Protein AF-A0A2G6J8B8-F1 (afdb_monomer_lite)

Radius of gyration: 31.15 Å; chains: 1; bounding box: 62×42×98 Å

Secondary structure (DSSP, 8-state):
--HHHHHTT-HHHHHHHHHHHHHHHHHTHHHHHHIIIII---HHHHHHHHHHHHHHHHHHHHHHHHHHHHHHSTTTHIIIIIS---PPPSS----HHHHHHHHHHHHHHHHHHHHHHHHHHHHHHHHTTSHHHHIIIIIHHHHHHHSS-HHHHHHHHHHHTT--STTTHHHHHHHHHHHHH-TTS-HHHHHHHHHHHHHHHHHHHHHHHHHHHTT----HHHHHHHHHHHHHHHHHHHHSTT--TTTHHHHHHHHHHTT-GGGHHHHHHHHHH---TTSHHHHHHHHHHHHHT-TTHHHHHHHHHHT-TT--SHHHHHHHHHHHHHHHTT-

Foldseek 3Di:
DDPVLVQLVDLVSLVVLLVVLLCCLQVCLAVLLCCLVPPALDLVVNVVVVVVSLVSQLSNLLSVLSNVCVVVPDDPLCCCQVNVDPDDGPDPDPDPVVVVVNVVVVVVSVVSSVVSSVVSVVSSCVSHVNSVVCCVQCSVVSSNLNHPDDVSLLVSLQVLLPDDDLVRVVVSLVVLVVSLPDPPHDLVSNLSSLVSLLSLLLVLVVVVVVCVVVVHDDDSSVVVLVVCCVPPLVVLLVAQVVDDLSRNLSSLSSNLSSLDLVCLVVLLVQCVVCVPLVRSSNLSSLQSLLSSLALVNLVSLVCVCVVCVVDDDPSNVSSVSSNVSNVVSVD

Structure (mmCIF, N/CA/C/O backbone):
data_AF-A0A2G6J8B8-F1
#
_entry.id   AF-A0A2G6J8B8-F1
#
loop_
_atom_site.group_PDB
_atom_site.id
_atom_site.type_symbol
_atom_site.label_atom_id
_atom_site.label_alt_id
_atom_site.label_comp_id
_atom_site.label_asym_id
_atom_site.label_entity_id
_atom_site.label_seq_id
_atom_site.pdbx_PDB_ins_code
_atom_site.Cartn_x
_atom_site.Cartn_y
_atom_site.Cartn_z
_atom_site.occupancy
_atom_site.B_iso_or_equiv
_atom_site.auth_seq_id
_atom_site.auth_comp_id
_atom_site.auth_asym_id
_atom_site.auth_atom_id
_atom_site.pdbx_PDB_model_num
ATOM 1 N N . MET A 1 1 ? 27.799 20.685 -34.588 1.00 61.19 1 MET A N 1
ATOM 2 C CA . MET A 1 1 ? 27.532 19.252 -34.874 1.00 61.19 1 MET A CA 1
ATOM 3 C C . MET A 1 1 ? 26.865 18.642 -33.651 1.00 61.19 1 MET A C 1
ATOM 5 O O . MET A 1 1 ? 27.365 18.883 -32.563 1.00 61.19 1 MET A O 1
ATOM 9 N N . SER A 1 2 ? 25.755 17.907 -33.790 1.00 88.50 2 SER A N 1
ATOM 10 C CA . SER A 1 2 ? 25.132 17.232 -32.638 1.00 88.50 2 SER A CA 1
ATOM 11 C C . SER A 1 2 ? 25.982 16.041 -32.177 1.00 88.50 2 SER A C 1
ATOM 13 O O . SER A 1 2 ? 26.571 15.349 -33.011 1.00 88.50 2 SER A O 1
ATOM 15 N N . LEU A 1 3 ? 26.025 15.788 -30.862 1.00 90.38 3 LEU A N 1
ATOM 16 C CA . LEU A 1 3 ? 26.741 14.655 -30.251 1.00 90.38 3 LEU A CA 1
ATOM 17 C C . LEU A 1 3 ? 26.391 13.328 -30.945 1.00 90.38 3 LEU A C 1
ATOM 19 O O . LEU A 1 3 ? 27.270 12.543 -31.291 1.00 90.38 3 LEU A O 1
ATOM 23 N N . PHE A 1 4 ? 25.106 13.130 -31.245 1.00 91.50 4 PHE A N 1
ATOM 24 C CA . PHE A 1 4 ? 24.615 11.934 -31.923 1.00 91.50 4 PHE A CA 1
ATOM 25 C C . PHE A 1 4 ? 25.232 11.727 -33.315 1.00 91.50 4 PHE A C 1
ATOM 27 O O . PHE A 1 4 ? 25.655 10.621 -33.640 1.00 91.50 4 PHE A O 1
ATOM 34 N N . ARG A 1 5 ? 25.371 12.788 -34.127 1.00 92.44 5 ARG A N 1
ATOM 35 C CA . ARG A 1 5 ? 26.008 12.686 -35.455 1.00 92.44 5 ARG A CA 1
ATOM 36 C C . ARG A 1 5 ? 27.484 12.306 -35.362 1.00 92.44 5 ARG A C 1
ATOM 38 O O . ARG A 1 5 ? 27.994 11.638 -36.257 1.00 92.44 5 ARG A O 1
ATOM 45 N N . TRP A 1 6 ? 28.170 12.722 -34.298 1.00 93.62 6 TRP A N 1
ATOM 46 C CA . TRP A 1 6 ? 29.561 12.340 -34.061 1.00 93.62 6 TRP A CA 1
ATOM 47 C C . TRP A 1 6 ? 29.694 10.855 -33.694 1.00 93.62 6 TRP A C 1
ATOM 49 O O . TRP A 1 6 ? 30.567 10.175 -34.240 1.00 93.62 6 TRP A O 1
ATOM 59 N N . VAL A 1 7 ? 28.801 10.340 -32.839 1.00 93.88 7 VAL A N 1
ATOM 60 C CA . VAL A 1 7 ? 28.752 8.912 -32.471 1.00 93.88 7 VAL A CA 1
ATOM 61 C C . VAL A 1 7 ? 28.396 8.047 -33.683 1.00 93.88 7 VAL A C 1
ATOM 63 O O . VAL A 1 7 ? 29.124 7.111 -34.005 1.00 93.88 7 VAL A O 1
ATOM 66 N N . ALA A 1 8 ? 27.338 8.406 -34.417 1.00 94.06 8 ALA A N 1
ATOM 67 C CA . ALA A 1 8 ? 26.862 7.670 -35.592 1.00 94.06 8 ALA A CA 1
ATOM 68 C C . ALA A 1 8 ? 27.804 7.756 -36.812 1.00 94.06 8 ALA A C 1
ATOM 70 O O . ALA A 1 8 ? 27.590 7.078 -37.814 1.00 94.06 8 ALA A O 1
ATOM 71 N N . GLY A 1 9 ? 28.854 8.583 -36.751 1.00 93.50 9 GLY A N 1
ATOM 72 C CA . GLY A 1 9 ? 29.827 8.744 -37.832 1.00 93.50 9 GLY A CA 1
ATOM 73 C C . GLY A 1 9 ? 30.771 7.551 -38.028 1.00 93.50 9 GLY A C 1
ATOM 74 O O . GLY A 1 9 ? 31.422 7.471 -39.068 1.00 93.50 9 GLY A O 1
ATOM 75 N N . SER A 1 10 ? 30.866 6.639 -37.054 1.00 96.12 10 SER A N 1
ATOM 76 C CA . SER A 1 10 ? 31.705 5.436 -37.112 1.00 96.12 10 SER A CA 1
ATOM 77 C C . SER A 1 10 ? 30.986 4.248 -36.480 1.00 96.12 10 SER A C 1
ATOM 79 O O . SER A 1 10 ? 30.487 4.354 -35.361 1.00 96.12 10 SER A O 1
ATOM 81 N N . THR A 1 11 ? 30.996 3.097 -37.159 1.00 95.25 11 THR A N 1
ATOM 82 C CA . THR A 1 11 ? 30.384 1.858 -36.649 1.00 95.25 11 THR A CA 1
ATOM 83 C C . THR A 1 11 ? 31.005 1.422 -35.324 1.00 95.25 11 THR A C 1
ATOM 85 O O . THR A 1 11 ? 30.280 1.025 -34.421 1.00 95.25 11 THR A O 1
ATOM 88 N N . LEU A 1 12 ? 32.325 1.572 -35.163 1.00 96.44 12 LEU A N 1
ATOM 89 C CA . LEU A 1 12 ? 33.002 1.232 -33.912 1.00 96.44 12 LEU A CA 1
ATOM 90 C C . LEU A 1 12 ? 32.545 2.134 -32.756 1.00 96.44 12 LEU A C 1
ATOM 92 O O . LEU A 1 12 ? 32.241 1.639 -31.676 1.00 96.44 12 LEU A O 1
ATOM 96 N N . ARG A 1 13 ? 32.449 3.453 -32.980 1.00 96.38 13 ARG A N 1
ATOM 97 C CA . ARG A 1 13 ? 31.981 4.399 -31.947 1.00 96.38 13 ARG A CA 1
ATOM 98 C C . ARG A 1 13 ? 30.538 4.121 -31.551 1.00 96.38 13 ARG A C 1
ATOM 100 O O . ARG A 1 13 ? 30.216 4.152 -30.369 1.00 96.38 13 ARG A O 1
ATOM 107 N N . LEU A 1 14 ? 29.694 3.830 -32.535 1.00 96.50 14 LEU A N 1
ATOM 108 C CA . LEU A 1 14 ? 28.298 3.487 -32.318 1.00 96.50 14 LEU A CA 1
ATOM 109 C C . LEU A 1 14 ? 28.144 2.157 -31.562 1.00 96.50 14 LEU A C 1
ATOM 111 O O . LEU A 1 14 ? 27.331 2.078 -30.644 1.00 96.50 14 LEU A O 1
ATOM 115 N N . ALA A 1 15 ? 28.954 1.144 -31.885 1.00 97.38 15 ALA A N 1
ATOM 116 C CA . ALA A 1 15 ? 28.995 -0.127 -31.162 1.00 97.38 15 ALA A CA 1
ATOM 117 C C . ALA A 1 15 ? 29.419 0.064 -29.701 1.00 97.38 15 ALA A C 1
ATOM 119 O O . ALA A 1 15 ? 28.736 -0.422 -28.804 1.00 97.38 15 ALA A O 1
ATOM 120 N N . ILE A 1 16 ? 30.479 0.841 -29.452 1.00 97.50 16 ILE A N 1
ATOM 121 C CA . ILE A 1 16 ? 30.932 1.174 -28.094 1.00 97.50 16 ILE A CA 1
ATOM 122 C C . ILE A 1 16 ? 29.838 1.927 -27.328 1.00 97.50 16 ILE A C 1
ATOM 124 O O . ILE A 1 16 ? 29.509 1.545 -26.210 1.00 97.50 16 ILE A O 1
ATOM 128 N N . ALA A 1 17 ? 29.236 2.961 -27.924 1.00 96.94 17 ALA A N 1
ATOM 129 C CA . ALA A 1 17 ? 28.163 3.724 -27.287 1.00 96.94 17 ALA A CA 1
ATOM 130 C C . ALA A 1 17 ? 26.944 2.847 -26.961 1.00 96.94 17 ALA A C 1
ATOM 132 O O . ALA A 1 17 ? 26.364 2.977 -25.887 1.00 96.94 17 ALA A O 1
ATOM 133 N N . THR A 1 18 ? 26.591 1.920 -27.854 1.00 97.81 18 THR A N 1
ATOM 134 C CA . THR A 1 18 ? 25.494 0.968 -27.634 1.00 97.81 18 THR A CA 1
ATOM 135 C C . THR A 1 18 ? 25.827 -0.013 -26.514 1.00 97.81 18 THR A C 1
ATOM 137 O O . THR A 1 18 ? 24.996 -0.232 -25.640 1.00 97.81 18 THR A O 1
ATOM 140 N N . ALA A 1 19 ? 27.045 -0.564 -26.488 1.00 98.06 19 ALA A N 1
ATOM 141 C CA . ALA A 1 19 ? 27.489 -1.467 -25.429 1.00 98.06 19 ALA A CA 1
ATOM 142 C C . ALA A 1 19 ? 27.507 -0.773 -24.058 1.00 98.06 19 ALA A C 1
ATOM 144 O O . ALA A 1 19 ? 27.022 -1.338 -23.082 1.00 98.06 19 ALA A O 1
ATOM 145 N N . LEU A 1 20 ? 27.995 0.470 -23.992 1.00 97.94 20 LEU A N 1
ATOM 146 C CA . LEU A 1 20 ? 27.951 1.289 -22.777 1.00 97.94 20 LEU A CA 1
ATOM 147 C C . LEU A 1 20 ? 26.513 1.605 -22.356 1.00 97.94 20 LEU A C 1
ATOM 149 O O . LEU A 1 20 ? 26.198 1.515 -21.175 1.00 97.94 20 LEU A O 1
ATOM 153 N N . GLY A 1 21 ? 25.637 1.937 -23.307 1.00 97.81 21 GLY A N 1
ATOM 154 C CA . GLY A 1 21 ? 24.220 2.182 -23.048 1.00 97.81 21 GLY A CA 1
ATOM 155 C C . GLY A 1 21 ? 23.516 0.955 -22.470 1.00 97.81 21 GLY A C 1
ATOM 156 O O . GLY A 1 21 ? 22.878 1.054 -21.428 1.00 97.81 21 GLY A O 1
ATOM 157 N N . LEU A 1 22 ? 23.702 -0.221 -23.078 1.00 98.00 22 LEU A N 1
ATOM 158 C CA . LEU A 1 22 ? 23.169 -1.491 -22.567 1.00 98.00 22 L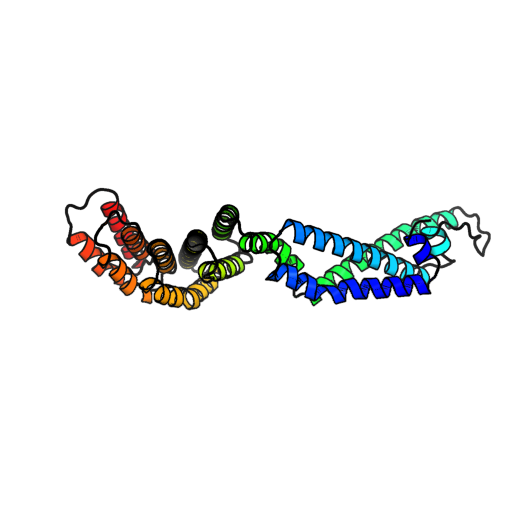EU A CA 1
ATOM 159 C C . LEU A 1 22 ? 23.750 -1.831 -21.190 1.00 98.00 22 LEU A C 1
ATOM 161 O O . LEU A 1 22 ? 23.007 -2.211 -20.287 1.00 98.00 22 LEU A O 1
ATOM 165 N N . GLY A 1 23 ? 25.062 -1.646 -21.016 1.00 97.69 23 GLY A N 1
ATOM 166 C CA . GLY A 1 23 ? 25.740 -1.816 -19.735 1.00 97.69 23 GLY A CA 1
ATOM 167 C C . GLY A 1 23 ? 25.186 -0.889 -18.655 1.00 97.69 23 GLY A C 1
ATOM 168 O O . GLY A 1 23 ? 25.017 -1.321 -17.522 1.00 97.69 23 GLY A O 1
ATOM 169 N N . LEU A 1 24 ? 24.828 0.350 -18.997 1.00 97.44 24 LEU A N 1
ATOM 170 C CA . LEU A 1 24 ? 24.200 1.284 -18.069 1.00 97.44 24 LEU A CA 1
ATOM 171 C C . LEU A 1 24 ? 22.752 0.886 -17.754 1.00 97.44 24 LEU A C 1
ATOM 173 O O . LEU A 1 24 ? 22.396 0.838 -16.584 1.00 97.44 24 LEU A O 1
ATOM 177 N N . VAL A 1 25 ? 21.931 0.558 -18.761 1.00 97.31 25 VAL A N 1
ATOM 178 C CA . VAL A 1 25 ? 20.525 0.152 -18.561 1.00 97.31 25 VAL A CA 1
ATOM 179 C C . VAL A 1 25 ? 20.430 -1.066 -17.647 1.00 97.31 25 VAL A C 1
ATOM 181 O O . VAL A 1 25 ? 19.641 -1.056 -16.707 1.00 97.31 25 VAL A O 1
ATOM 184 N N . PHE A 1 26 ? 21.225 -2.104 -17.907 1.00 97.12 26 PHE A N 1
ATOM 185 C CA . PHE A 1 26 ? 21.128 -3.363 -17.168 1.00 97.12 26 PHE A CA 1
ATOM 186 C C . PHE A 1 26 ? 22.037 -3.411 -15.939 1.00 97.12 26 PHE A C 1
ATOM 188 O O . PHE A 1 26 ? 21.641 -3.957 -14.914 1.00 97.12 26 PHE A O 1
ATOM 195 N N . GLY A 1 27 ? 23.220 -2.800 -15.998 1.00 96.81 27 GLY A N 1
ATOM 196 C CA . GLY A 1 27 ? 24.139 -2.729 -14.862 1.00 96.81 27 GLY A CA 1
ATOM 197 C C . GLY A 1 27 ? 23.663 -1.781 -13.763 1.00 96.81 27 GLY A C 1
ATOM 198 O O . GLY A 1 27 ? 23.918 -2.041 -12.591 1.00 96.81 27 GLY A O 1
ATOM 199 N N . ALA A 1 28 ? 22.928 -0.717 -14.110 1.00 95.44 28 ALA A N 1
ATOM 200 C CA . ALA A 1 28 ? 22.318 0.168 -13.120 1.00 95.44 28 ALA A CA 1
ATOM 201 C C . ALA A 1 28 ? 20.918 -0.284 -12.677 1.00 95.44 28 ALA A C 1
ATOM 203 O O . ALA A 1 28 ? 20.375 0.329 -11.765 1.00 95.44 28 ALA A O 1
ATOM 204 N N . ALA A 1 29 ? 20.335 -1.328 -13.284 1.00 94.56 29 ALA A N 1
ATOM 205 C CA . ALA A 1 29 ? 18.955 -1.731 -13.016 1.00 94.56 29 ALA A CA 1
ATOM 206 C C . ALA A 1 29 ? 18.725 -2.047 -11.536 1.00 94.56 29 ALA A C 1
ATOM 208 O O . ALA A 1 29 ? 17.982 -1.335 -10.871 1.00 94.56 29 ALA A O 1
ATOM 209 N N . GLN A 1 30 ? 19.438 -3.045 -11.015 1.00 96.00 30 GLN A N 1
ATOM 210 C CA . GLN A 1 30 ? 19.355 -3.474 -9.618 1.00 96.00 30 GLN A CA 1
ATOM 211 C C . GLN A 1 30 ? 19.653 -2.356 -8.602 1.00 96.00 30 GLN A C 1
ATOM 213 O O . GLN A 1 30 ? 18.781 -2.060 -7.787 1.00 96.00 30 GLN A O 1
ATOM 218 N N . PRO A 1 31 ? 20.803 -1.649 -8.654 1.00 97.56 31 PRO A N 1
ATOM 219 C CA . PRO A 1 31 ? 21.091 -0.614 -7.660 1.00 97.56 31 PRO A CA 1
ATOM 220 C C . PRO A 1 31 ? 20.096 0.552 -7.713 1.00 97.56 31 PRO A C 1
ATOM 222 O O . PRO A 1 31 ? 19.757 1.117 -6.673 1.00 97.56 31 PRO A O 1
ATOM 225 N N . LEU A 1 32 ? 19.598 0.908 -8.903 1.00 96.94 32 LEU A N 1
ATOM 226 C CA . LEU A 1 32 ? 18.573 1.937 -9.039 1.00 96.94 32 LEU A CA 1
ATOM 227 C C . LEU A 1 32 ? 17.245 1.482 -8.429 1.00 96.94 32 LEU A C 1
ATOM 229 O O . LEU A 1 32 ? 16.632 2.237 -7.672 1.00 96.94 32 LEU A O 1
ATOM 233 N N . THR A 1 33 ? 16.799 0.261 -8.739 1.00 96.44 33 THR A N 1
ATOM 234 C CA . THR A 1 33 ? 15.551 -0.266 -8.182 1.00 96.44 33 THR A CA 1
ATOM 235 C C . THR A 1 33 ? 15.641 -0.447 -6.680 1.00 96.44 33 THR A C 1
ATOM 237 O O . THR A 1 33 ? 14.689 -0.091 -5.999 1.00 96.44 33 THR A O 1
ATOM 240 N N . ASP A 1 34 ? 16.777 -0.894 -6.147 1.00 96.50 34 ASP A N 1
ATOM 241 C CA . ASP A 1 34 ? 17.000 -1.027 -4.705 1.00 96.50 34 ASP A CA 1
ATOM 242 C C . ASP A 1 34 ? 16.976 0.330 -4.003 1.00 96.50 34 ASP A C 1
ATOM 244 O O . ASP A 1 34 ? 16.353 0.483 -2.947 1.00 96.50 34 ASP A O 1
ATOM 248 N N . HIS A 1 35 ? 17.594 1.346 -4.610 1.00 96.69 35 HIS A N 1
ATOM 249 C CA . HIS A 1 35 ? 17.549 2.706 -4.090 1.00 96.69 35 HIS A CA 1
ATOM 250 C C . HIS A 1 35 ? 16.105 3.224 -4.008 1.00 96.69 35 HIS A C 1
ATOM 252 O O . HIS A 1 35 ? 15.667 3.664 -2.944 1.00 96.69 35 HIS A O 1
ATOM 258 N N . ILE A 1 36 ? 15.327 3.100 -5.087 1.00 95.06 36 ILE A N 1
ATOM 259 C CA . ILE A 1 36 ? 13.915 3.519 -5.113 1.00 95.06 36 ILE A CA 1
ATOM 260 C C . ILE A 1 36 ? 13.076 2.679 -4.127 1.00 95.06 36 ILE A C 1
ATOM 262 O O . ILE A 1 36 ? 12.268 3.203 -3.349 1.00 95.06 36 ILE A O 1
ATOM 266 N N . ARG A 1 37 ? 13.285 1.357 -4.111 1.00 93.69 37 ARG A N 1
ATOM 267 C CA . ARG A 1 37 ? 12.524 0.409 -3.290 1.00 93.69 37 ARG A CA 1
ATOM 268 C C . ARG A 1 37 ? 12.791 0.537 -1.810 1.00 93.69 37 ARG A C 1
ATOM 270 O O . ARG A 1 37 ? 11.868 0.234 -1.065 1.00 93.69 37 ARG A O 1
ATOM 277 N N . HIS A 1 38 ? 13.974 0.956 -1.372 1.00 93.38 38 HIS A N 1
ATOM 278 C CA . HIS A 1 38 ? 14.342 0.859 0.044 1.00 93.38 38 HIS A CA 1
ATOM 279 C C . HIS A 1 38 ? 14.874 2.154 0.656 1.00 93.38 38 HIS A C 1
ATOM 281 O O . HIS A 1 38 ? 14.750 2.326 1.865 1.00 93.38 38 HIS A O 1
ATOM 287 N N . GLN A 1 39 ? 15.430 3.068 -0.139 1.00 94.88 39 GLN A N 1
ATOM 288 C CA . GLN A 1 39 ? 16.161 4.230 0.381 1.00 94.88 39 GLN A CA 1
ATOM 289 C C . GLN A 1 39 ? 15.476 5.561 0.068 1.00 94.88 39 GLN A C 1
ATOM 291 O O . GLN A 1 39 ? 15.546 6.483 0.876 1.00 94.88 39 GLN A O 1
ATOM 296 N N . SER A 1 40 ? 14.805 5.677 -1.078 1.00 93.38 40 SER A N 1
ATOM 297 C CA . SER A 1 40 ? 14.241 6.954 -1.511 1.00 93.38 40 SER A CA 1
ATOM 298 C C . SER A 1 40 ? 13.074 7.416 -0.637 1.00 93.38 40 SER A C 1
ATOM 300 O O . SER A 1 40 ? 12.151 6.649 -0.337 1.00 93.38 40 SER A O 1
ATOM 302 N N . THR A 1 41 ? 13.119 8.694 -0.261 1.00 92.88 41 THR A N 1
ATOM 303 C CA . THR A 1 41 ? 12.094 9.425 0.502 1.00 92.88 41 THR A CA 1
ATOM 304 C C . THR A 1 41 ? 11.332 10.439 -0.357 1.00 92.88 41 THR A C 1
ATOM 306 O O . THR A 1 41 ? 10.400 11.079 0.129 1.00 92.88 41 THR A O 1
ATOM 309 N N . SER A 1 42 ? 11.715 10.606 -1.630 1.00 93.31 42 SER A N 1
ATOM 310 C CA . SER A 1 42 ? 11.181 11.641 -2.518 1.00 93.31 42 SER A CA 1
ATOM 311 C C . SER A 1 42 ? 10.532 11.024 -3.758 1.00 93.31 42 SER A C 1
ATOM 313 O O . SER A 1 42 ? 11.245 10.633 -4.685 1.00 93.31 42 SER A O 1
ATOM 315 N N . PRO A 1 43 ? 9.187 11.024 -3.848 1.00 89.94 43 PRO A N 1
ATOM 316 C CA . PRO A 1 43 ? 8.497 10.544 -5.043 1.00 89.94 43 PRO A CA 1
ATOM 317 C C . PRO A 1 43 ? 8.908 11.316 -6.308 1.00 89.94 43 PRO A C 1
ATOM 319 O O . PRO A 1 43 ? 8.971 10.753 -7.398 1.00 89.94 43 PRO A O 1
ATOM 322 N N . VAL A 1 44 ? 9.211 12.614 -6.176 1.00 92.94 44 VAL A N 1
ATOM 323 C CA . VAL A 1 44 ? 9.686 13.445 -7.295 1.00 92.94 44 VAL A CA 1
ATOM 324 C C . VAL A 1 44 ? 11.085 13.011 -7.735 1.00 92.94 44 VAL A C 1
ATOM 326 O O . VAL A 1 44 ? 11.344 12.920 -8.934 1.00 92.94 44 VAL A O 1
ATOM 329 N N . GLY A 1 45 ? 11.970 12.705 -6.781 1.00 94.06 45 GLY A N 1
ATOM 330 C CA . GLY A 1 45 ? 13.303 12.172 -7.063 1.00 94.06 45 GLY A CA 1
ATOM 331 C C . GLY A 1 45 ? 13.238 10.856 -7.836 1.00 94.06 45 GLY A C 1
ATOM 332 O O . GLY A 1 45 ? 13.906 10.717 -8.860 1.00 94.06 45 GLY A O 1
ATOM 333 N N . ASP A 1 46 ? 12.358 9.944 -7.419 1.00 94.38 46 ASP A N 1
ATOM 334 C CA . ASP A 1 46 ? 12.142 8.666 -8.106 1.00 94.38 46 ASP A CA 1
ATOM 335 C C . ASP A 1 46 ? 11.689 8.872 -9.553 1.00 94.38 46 ASP A C 1
ATOM 337 O O . ASP A 1 46 ? 12.237 8.270 -10.476 1.00 94.38 46 ASP A O 1
ATOM 341 N N . MET A 1 47 ? 10.733 9.779 -9.780 1.00 95.06 47 MET A N 1
ATOM 342 C CA . MET A 1 47 ? 10.248 10.086 -11.128 1.00 95.06 47 MET A CA 1
ATOM 343 C C . MET A 1 47 ? 11.342 10.679 -12.021 1.00 95.06 47 MET A C 1
ATOM 345 O O . MET A 1 47 ? 11.420 10.332 -13.202 1.00 95.06 47 MET A O 1
ATOM 349 N N . LEU A 1 48 ? 12.215 11.536 -11.482 1.00 96.75 48 LEU A N 1
ATOM 350 C CA . LEU A 1 48 ? 13.348 12.090 -12.229 1.00 96.75 48 LEU A CA 1
ATOM 351 C C . LEU A 1 48 ? 14.371 11.012 -12.598 1.00 96.75 48 LEU A C 1
ATOM 353 O O . LEU A 1 48 ? 14.832 10.981 -13.740 1.00 96.75 48 LEU A O 1
ATOM 357 N N . LEU A 1 49 ? 14.686 10.104 -11.672 1.00 96.25 49 LEU A N 1
ATOM 358 C CA . LEU A 1 49 ? 15.592 8.986 -11.932 1.00 96.25 49 LEU A CA 1
ATOM 359 C C . LEU A 1 49 ? 15.038 8.043 -13.007 1.00 96.25 49 LEU A C 1
ATOM 361 O O . LEU A 1 49 ? 15.755 7.681 -13.941 1.00 96.25 49 LEU A O 1
ATOM 365 N N . LEU A 1 50 ? 13.751 7.697 -12.931 1.00 95.69 50 LEU A N 1
ATOM 366 C CA . LEU A 1 50 ? 13.098 6.864 -13.944 1.00 95.69 50 LEU A CA 1
ATOM 367 C C . LEU A 1 50 ? 13.002 7.565 -15.300 1.00 95.69 50 LEU A C 1
ATOM 369 O O . LEU A 1 50 ? 13.175 6.929 -16.338 1.00 95.69 50 LEU A O 1
ATOM 373 N N . THR A 1 51 ? 12.795 8.881 -15.305 1.00 97.00 51 THR A N 1
ATOM 374 C CA . THR A 1 51 ? 12.822 9.685 -16.532 1.00 97.00 51 THR A CA 1
ATOM 375 C C . THR A 1 51 ? 14.218 9.680 -17.157 1.00 97.00 51 THR A C 1
ATOM 377 O O . THR A 1 51 ? 14.356 9.477 -18.363 1.00 97.00 51 THR A O 1
ATOM 380 N N . ALA A 1 52 ? 15.272 9.841 -16.351 1.00 97.31 52 ALA A N 1
ATOM 381 C CA . ALA A 1 52 ? 16.650 9.751 -16.824 1.00 97.31 52 ALA A CA 1
ATOM 382 C C . ALA A 1 52 ? 16.955 8.363 -17.412 1.00 97.31 52 ALA A C 1
ATOM 384 O O . ALA A 1 52 ? 17.498 8.271 -18.514 1.00 97.31 52 ALA A O 1
ATOM 385 N N . LEU A 1 53 ? 16.533 7.288 -16.738 1.00 96.88 53 LEU A N 1
ATOM 386 C CA . LEU A 1 53 ? 16.642 5.923 -17.255 1.00 96.88 53 LEU A CA 1
ATOM 387 C C . LEU A 1 53 ? 15.904 5.760 -18.595 1.00 96.88 53 LEU A C 1
ATOM 389 O O . LEU A 1 53 ? 16.455 5.172 -19.525 1.00 96.88 53 LEU A O 1
ATOM 393 N N . ALA A 1 54 ? 14.696 6.314 -18.733 1.00 97.19 54 ALA A N 1
ATOM 394 C CA . ALA A 1 54 ? 13.935 6.255 -19.981 1.00 97.19 54 ALA A CA 1
ATOM 395 C C . ALA A 1 54 ? 14.687 6.916 -21.152 1.00 97.19 54 ALA A C 1
ATOM 397 O O . ALA A 1 54 ? 14.708 6.369 -22.257 1.00 97.19 54 ALA A O 1
ATOM 398 N N . PHE A 1 55 ? 15.375 8.039 -20.915 1.00 97.62 55 PHE A N 1
ATOM 399 C CA . PHE A 1 55 ? 16.237 8.662 -21.925 1.00 97.62 55 PHE A CA 1
ATOM 400 C C . PHE A 1 55 ? 17.449 7.797 -22.291 1.00 97.62 55 PHE A C 1
ATOM 402 O O . PHE A 1 55 ? 17.801 7.714 -23.470 1.00 97.62 55 PHE A O 1
ATOM 409 N N . VAL A 1 56 ? 18.064 7.118 -21.317 1.00 97.50 56 VAL A N 1
ATOM 410 C CA . VAL A 1 56 ? 19.161 6.168 -21.575 1.00 97.50 56 VAL A CA 1
ATOM 411 C C . VAL A 1 56 ? 18.667 4.994 -22.425 1.00 97.50 56 VAL A C 1
ATOM 413 O O . VAL A 1 56 ? 19.320 4.641 -23.410 1.00 97.50 56 VAL A O 1
ATOM 416 N N . ILE A 1 57 ? 17.500 4.426 -22.105 1.00 97.69 57 ILE A N 1
ATOM 417 C CA . ILE A 1 57 ? 16.873 3.349 -22.885 1.00 97.69 57 ILE A CA 1
ATOM 418 C C . ILE A 1 57 ? 16.598 3.820 -24.314 1.00 97.69 57 ILE A C 1
ATOM 420 O O . ILE A 1 57 ? 17.008 3.153 -25.261 1.00 97.69 57 ILE A O 1
ATOM 424 N N . LEU A 1 58 ? 15.975 4.989 -24.489 1.00 97.75 58 LEU A N 1
ATOM 425 C CA . LEU A 1 58 ? 15.674 5.549 -25.809 1.00 97.75 58 LEU A CA 1
ATOM 426 C C . LEU A 1 58 ? 16.945 5.769 -26.643 1.00 97.75 58 LEU A C 1
ATOM 428 O O . LEU A 1 58 ? 16.995 5.382 -27.814 1.00 97.75 58 LEU A O 1
ATOM 432 N N . GLY A 1 59 ? 17.989 6.358 -26.054 1.00 96.38 59 GLY A N 1
ATOM 433 C CA . GLY A 1 59 ? 19.269 6.584 -26.730 1.00 96.38 59 GLY A CA 1
ATOM 434 C C . GLY A 1 59 ? 19.976 5.279 -27.112 1.00 96.38 59 GLY A C 1
ATOM 435 O O . GLY A 1 59 ? 20.504 5.155 -28.222 1.00 96.38 59 GLY A O 1
ATOM 436 N N . THR A 1 60 ? 19.930 4.283 -26.226 1.00 97.56 60 THR A N 1
ATOM 437 C CA . THR A 1 60 ? 20.507 2.949 -26.453 1.00 97.56 60 THR A CA 1
ATOM 438 C C . THR A 1 60 ? 19.756 2.206 -27.555 1.00 97.56 60 THR A C 1
ATOM 440 O O . THR A 1 60 ? 20.379 1.740 -28.507 1.00 97.56 60 THR A O 1
ATOM 443 N N . ALA A 1 61 ? 18.424 2.169 -27.490 1.00 97.81 61 ALA A N 1
ATOM 444 C CA . ALA A 1 61 ? 17.567 1.548 -28.497 1.00 97.81 61 ALA A CA 1
ATOM 445 C C . ALA A 1 61 ? 17.718 2.211 -29.872 1.00 97.81 61 ALA A C 1
ATOM 447 O O . ALA A 1 61 ? 17.773 1.524 -30.889 1.00 97.81 61 ALA A O 1
ATOM 448 N N . THR A 1 62 ? 17.860 3.539 -29.909 1.00 97.06 62 THR A N 1
ATOM 449 C CA . THR A 1 62 ? 18.144 4.274 -31.150 1.00 97.06 62 THR A CA 1
ATOM 450 C C . THR A 1 62 ? 19.494 3.861 -31.735 1.00 97.06 62 THR A C 1
ATOM 452 O O . THR A 1 62 ? 19.589 3.579 -32.927 1.00 97.06 62 THR A O 1
ATOM 455 N N . SER A 1 63 ? 20.539 3.783 -30.906 1.00 96.94 63 SER A N 1
ATOM 456 C CA . SER A 1 63 ? 21.887 3.403 -31.351 1.00 96.94 63 SER A CA 1
ATOM 457 C C . SER A 1 63 ? 21.938 1.958 -31.856 1.00 96.94 63 SER A C 1
ATOM 459 O O . SER A 1 63 ? 22.500 1.694 -32.920 1.00 96.94 63 SER A O 1
ATOM 461 N N . LEU A 1 64 ? 21.261 1.047 -31.153 1.00 97.50 64 LEU A N 1
ATOM 462 C CA . LEU A 1 64 ? 21.092 -0.347 -31.555 1.00 97.50 64 LEU A CA 1
ATOM 463 C C . LEU A 1 64 ? 20.296 -0.464 -32.862 1.00 97.50 64 LEU A C 1
ATOM 465 O O . LEU A 1 64 ? 20.697 -1.194 -33.765 1.00 97.50 64 LEU A O 1
ATOM 469 N N . GLY A 1 65 ? 19.228 0.326 -33.005 1.00 96.69 65 GLY A N 1
ATOM 470 C CA . GLY A 1 65 ? 18.461 0.447 -34.241 1.00 96.69 65 GLY A CA 1
ATOM 471 C C . GLY A 1 65 ? 19.320 0.875 -35.429 1.00 96.69 65 GLY A C 1
ATOM 472 O O . GLY A 1 65 ? 19.151 0.339 -36.520 1.00 96.69 65 GLY A O 1
ATOM 473 N N . VAL A 1 66 ? 20.271 1.797 -35.232 1.00 96.56 66 VAL A N 1
ATOM 474 C CA . VAL A 1 66 ? 21.190 2.217 -36.301 1.00 96.56 66 VAL A CA 1
ATOM 475 C C . VAL A 1 66 ? 22.182 1.100 -36.643 1.00 96.56 66 VAL A C 1
ATOM 477 O O . VAL A 1 66 ? 22.397 0.848 -37.824 1.00 96.56 66 VAL A O 1
ATOM 480 N N . LEU A 1 67 ? 22.744 0.396 -35.651 1.00 96.50 67 LEU A N 1
ATOM 481 C CA . LEU A 1 67 ? 23.660 -0.732 -35.895 1.00 96.50 67 LEU A CA 1
ATOM 482 C C . LEU A 1 67 ? 22.988 -1.880 -36.648 1.00 96.50 67 LEU A C 1
ATOM 484 O O . LEU A 1 67 ? 23.561 -2.430 -37.583 1.00 96.50 67 LEU A O 1
ATOM 488 N N . VAL A 1 68 ? 21.771 -2.241 -36.248 1.00 96.88 68 VAL A N 1
ATOM 489 C CA . VAL A 1 68 ? 21.002 -3.295 -36.916 1.00 96.88 68 VAL A CA 1
ATOM 490 C C . VAL A 1 68 ? 20.523 -2.816 -38.286 1.00 96.88 68 VAL A C 1
ATOM 492 O O . VAL A 1 68 ? 20.572 -3.572 -39.253 1.00 96.88 68 VAL A O 1
ATOM 495 N N . GLY A 1 69 ? 20.155 -1.539 -38.409 1.00 95.06 69 GLY A N 1
ATOM 496 C CA . GLY A 1 69 ? 19.837 -0.909 -39.686 1.00 95.06 69 GLY A CA 1
ATOM 497 C C . GLY A 1 69 ? 20.998 -0.939 -40.684 1.00 95.06 69 GLY A C 1
ATOM 498 O O . GLY A 1 69 ? 20.760 -1.192 -41.858 1.00 95.06 69 GLY A O 1
ATOM 499 N N . ASP A 1 70 ? 22.248 -0.766 -40.237 1.00 94.81 70 ASP A N 1
ATOM 500 C CA . ASP A 1 70 ? 23.437 -0.901 -41.098 1.00 94.81 70 ASP A CA 1
ATOM 501 C C . ASP A 1 70 ? 23.577 -2.309 -41.700 1.00 94.81 70 ASP A C 1
ATOM 503 O O . ASP A 1 70 ? 24.098 -2.453 -42.805 1.00 94.81 70 ASP A O 1
ATOM 507 N N . ALA A 1 71 ? 23.122 -3.341 -40.983 1.00 94.62 71 ALA A N 1
ATOM 508 C CA . ALA A 1 71 ? 23.161 -4.725 -41.449 1.00 94.62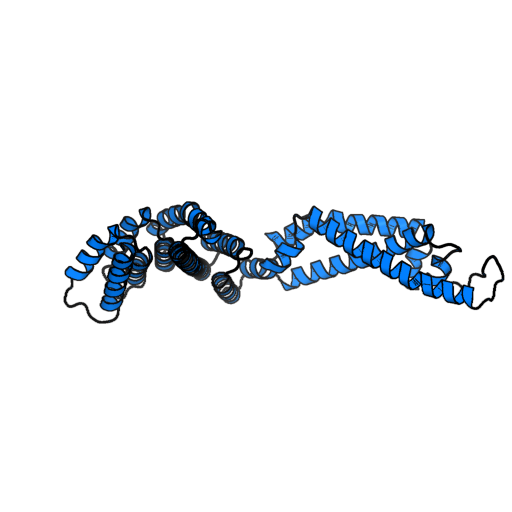 71 ALA A CA 1
ATOM 509 C C . ALA A 1 71 ? 21.959 -5.089 -42.337 1.00 94.62 71 ALA A C 1
ATOM 511 O O . ALA A 1 71 ? 22.102 -5.875 -43.271 1.00 94.62 71 ALA A O 1
ATOM 512 N N . LEU A 1 72 ? 20.778 -4.534 -42.047 1.00 94.00 72 LEU A N 1
ATOM 513 C CA . LEU A 1 72 ? 19.531 -4.873 -42.740 1.00 94.00 72 LEU A CA 1
ATOM 514 C C . LEU A 1 72 ? 19.265 -4.015 -43.981 1.00 94.00 72 LEU A C 1
ATOM 516 O O . LEU A 1 72 ? 18.632 -4.489 -44.924 1.00 94.00 72 LEU A O 1
ATOM 520 N N . PHE A 1 73 ? 19.705 -2.754 -43.991 1.00 91.50 73 PHE A N 1
ATOM 521 C CA . PHE A 1 73 ? 19.380 -1.806 -45.054 1.00 91.50 73 PHE A CA 1
ATOM 522 C C . PHE A 1 73 ? 20.571 -1.580 -45.996 1.00 91.50 73 PHE A C 1
ATOM 524 O O . PHE A 1 73 ? 21.634 -1.119 -45.570 1.00 91.50 73 PHE A O 1
ATOM 531 N N . PRO A 1 74 ? 20.412 -1.838 -47.305 1.00 86.00 74 PRO A N 1
ATOM 532 C CA . PRO A 1 74 ? 21.508 -1.723 -48.255 1.00 86.00 74 PRO A CA 1
ATOM 533 C C . PRO A 1 74 ? 21.898 -0.266 -48.567 1.00 86.00 74 PRO A C 1
ATOM 535 O O . PRO A 1 74 ? 21.174 0.704 -48.320 1.00 86.00 74 PRO A O 1
ATOM 538 N N . GLY A 1 75 ? 23.066 -0.113 -49.198 1.00 85.12 75 GLY A N 1
ATOM 539 C CA . GLY A 1 75 ? 23.468 1.130 -49.860 1.00 85.12 75 GLY A CA 1
ATOM 540 C C . GLY A 1 75 ? 23.850 2.271 -48.918 1.00 85.12 75 GLY A C 1
ATOM 541 O O . GLY A 1 75 ? 23.486 3.412 -49.184 1.00 85.12 75 GLY A O 1
ATOM 542 N N . ARG A 1 76 ? 24.576 2.006 -47.823 1.00 88.56 76 ARG A N 1
ATOM 543 C CA . ARG A 1 76 ? 25.057 3.069 -46.909 1.00 88.56 76 ARG A CA 1
ATOM 544 C C . ARG A 1 76 ? 23.900 3.915 -46.356 1.00 88.56 76 ARG A C 1
ATOM 546 O O . ARG A 1 76 ? 23.904 5.148 -46.398 1.00 88.56 76 ARG A O 1
ATOM 553 N N . TRP A 1 77 ? 22.839 3.225 -45.933 1.00 90.44 77 TRP A N 1
ATOM 554 C CA . TRP A 1 77 ? 21.591 3.827 -45.464 1.00 90.44 77 TRP A CA 1
ATOM 555 C C . TRP A 1 77 ? 21.823 4.831 -44.327 1.00 90.44 77 TRP A C 1
ATOM 557 O O . TRP A 1 77 ? 21.313 5.950 -44.398 1.00 90.44 77 TRP A O 1
ATOM 567 N N . ARG A 1 78 ? 22.647 4.487 -43.330 1.00 93.69 78 ARG A N 1
ATOM 568 C CA . ARG A 1 78 ? 22.960 5.367 -42.195 1.00 93.69 78 ARG A CA 1
ATOM 569 C C . ARG A 1 78 ? 23.558 6.690 -42.641 1.00 93.69 78 ARG A C 1
ATOM 571 O O . ARG A 1 78 ? 23.150 7.740 -42.147 1.00 93.69 78 ARG A O 1
ATOM 578 N N . GLU A 1 79 ? 24.504 6.682 -43.578 1.00 92.50 79 GLU A N 1
ATOM 579 C CA . GLU A 1 79 ? 25.082 7.930 -44.067 1.00 92.50 79 GLU A CA 1
ATOM 580 C C . GLU A 1 79 ? 24.044 8.824 -44.746 1.00 92.50 79 GLU A C 1
ATOM 582 O O . GLU A 1 79 ? 24.089 10.039 -44.562 1.00 92.50 79 GLU A O 1
ATOM 587 N N . ARG A 1 80 ? 23.095 8.238 -45.480 1.00 88.38 80 ARG A N 1
ATOM 588 C CA . ARG A 1 80 ? 22.068 8.984 -46.215 1.00 88.38 80 ARG A CA 1
ATOM 589 C C . ARG A 1 80 ? 20.945 9.486 -45.310 1.00 88.38 80 ARG A C 1
ATOM 591 O O . ARG A 1 80 ? 20.625 10.669 -45.339 1.00 88.38 80 ARG A O 1
ATOM 598 N N . VAL A 1 81 ? 20.376 8.610 -44.486 1.00 88.31 81 VAL A N 1
ATOM 599 C CA . VAL A 1 81 ? 19.173 8.899 -43.690 1.00 88.31 81 VAL A CA 1
ATOM 600 C C . VAL A 1 81 ? 19.514 9.533 -42.344 1.00 88.31 81 VAL A C 1
ATOM 602 O O . VAL A 1 81 ? 18.877 10.503 -41.946 1.00 88.31 81 VAL A O 1
ATOM 605 N N . ILE A 1 82 ? 20.535 9.028 -41.648 1.00 91.06 82 ILE A N 1
ATOM 606 C CA . ILE A 1 82 ? 20.869 9.480 -40.289 1.00 91.06 82 ILE A CA 1
ATOM 607 C C . ILE A 1 82 ? 21.866 10.642 -40.313 1.00 91.06 82 ILE A C 1
ATOM 609 O O . ILE A 1 82 ? 21.690 11.642 -39.613 1.00 91.06 82 ILE A O 1
ATOM 613 N N . LEU A 1 83 ? 22.925 10.529 -41.122 1.00 92.19 83 LEU A N 1
ATOM 614 C CA . LEU A 1 83 ? 23.958 11.569 -41.207 1.00 92.19 83 LEU A CA 1
ATOM 615 C C . LEU A 1 83 ? 23.624 12.670 -42.222 1.00 92.19 83 LEU A C 1
ATOM 617 O O . LEU A 1 83 ? 24.262 13.723 -42.181 1.00 92.19 83 LEU A O 1
ATOM 621 N N . GLY A 1 84 ? 22.640 12.451 -43.102 1.00 89.50 84 GLY A N 1
ATOM 622 C CA . GLY A 1 84 ? 22.230 13.415 -44.125 1.00 89.50 84 GLY A CA 1
ATOM 623 C C . GLY A 1 84 ? 23.304 13.677 -45.185 1.00 89.50 84 GLY A C 1
ATOM 624 O O . GLY A 1 84 ? 23.378 14.779 -45.724 1.00 89.50 84 GLY A O 1
ATOM 625 N N . ARG A 1 85 ? 24.190 12.709 -45.449 1.00 89.88 85 ARG A N 1
ATOM 626 C CA . ARG A 1 85 ? 25.224 12.826 -46.482 1.00 89.88 85 ARG A CA 1
ATOM 627 C C . ARG A 1 85 ? 24.621 12.524 -47.847 1.00 89.88 85 ARG A C 1
ATOM 629 O O . ARG A 1 85 ? 24.005 11.478 -48.041 1.00 89.88 85 ARG A O 1
ATOM 636 N N . ASN A 1 86 ? 24.867 13.414 -48.801 1.00 84.19 86 ASN A N 1
ATOM 637 C CA . ASN A 1 86 ? 24.472 13.211 -50.187 1.00 84.19 86 ASN A CA 1
ATOM 638 C C . ASN A 1 86 ? 25.484 12.280 -50.878 1.00 84.19 86 ASN A C 1
ATOM 640 O O . ASN A 1 86 ? 26.485 12.733 -51.427 1.00 84.19 86 ASN A O 1
ATOM 644 N N . ILE A 1 87 ? 25.280 10.967 -50.742 1.00 81.44 87 ILE A N 1
ATOM 645 C CA . ILE A 1 87 ? 26.106 9.935 -51.380 1.00 81.44 87 ILE A CA 1
ATOM 646 C C . ILE A 1 87 ? 25.336 9.415 -52.592 1.00 81.44 87 ILE A C 1
ATOM 648 O O . ILE A 1 87 ? 24.235 8.885 -52.426 1.00 81.44 87 ILE A O 1
ATOM 652 N N . ALA A 1 88 ? 25.923 9.562 -53.783 1.00 74.00 88 ALA A N 1
ATOM 653 C CA . ALA A 1 88 ? 25.352 9.047 -55.023 1.00 74.00 88 ALA A CA 1
ATOM 654 C C . ALA A 1 88 ? 25.098 7.535 -54.912 1.00 74.00 88 ALA A C 1
ATOM 656 O O . ALA A 1 88 ? 25.920 6.789 -54.369 1.00 74.00 88 ALA A O 1
ATOM 657 N N . LEU A 1 89 ? 23.941 7.089 -55.402 1.00 68.06 89 LEU A N 1
ATOM 658 C CA . LEU A 1 89 ? 23.642 5.667 -55.534 1.00 68.06 89 LEU A CA 1
ATOM 659 C C . LEU A 1 89 ? 24.683 5.024 -56.462 1.00 68.06 89 LEU A C 1
ATOM 661 O O . LEU A 1 89 ? 25.068 5.605 -57.471 1.00 68.06 89 LEU A O 1
ATOM 665 N N . ALA A 1 90 ? 25.131 3.813 -56.122 1.00 67.81 90 ALA A N 1
ATOM 666 C CA . ALA A 1 90 ? 26.068 3.058 -56.960 1.00 67.81 90 ALA A CA 1
ATOM 667 C C . ALA A 1 90 ? 25.466 2.675 -58.328 1.00 67.81 90 ALA A C 1
ATOM 669 O O . ALA A 1 90 ? 26.202 2.339 -59.250 1.00 67.81 90 ALA A O 1
ATOM 670 N N . VAL A 1 91 ? 24.140 2.753 -58.456 1.00 63.78 91 VAL A N 1
ATOM 671 C CA . VAL A 1 91 ? 23.410 2.643 -59.717 1.00 63.78 91 VAL A CA 1
ATOM 672 C C . VAL A 1 91 ? 22.707 3.986 -59.938 1.00 63.78 91 VAL A C 1
ATOM 674 O O . VAL A 1 91 ? 21.939 4.385 -59.058 1.00 63.78 91 VAL A O 1
ATOM 677 N N . PRO A 1 92 ? 22.976 4.707 -61.042 1.00 57.72 92 PRO A N 1
ATOM 678 C CA . PRO A 1 92 ? 22.282 5.943 -61.379 1.00 57.72 92 PRO A CA 1
ATOM 679 C C . PRO A 1 92 ? 20.874 5.585 -61.850 1.00 57.72 92 PRO A C 1
ATOM 681 O O . PRO A 1 92 ? 20.596 5.498 -63.040 1.00 57.72 92 PRO A O 1
ATOM 684 N N . ASP A 1 93 ? 20.008 5.290 -60.890 1.00 59.69 93 ASP A N 1
ATOM 685 C CA . ASP A 1 93 ? 18.584 5.151 -61.117 1.00 59.69 93 ASP A CA 1
ATOM 686 C C . ASP A 1 93 ? 17.896 6.327 -60.421 1.00 59.69 93 ASP A C 1
ATOM 688 O O . ASP A 1 93 ? 17.570 6.279 -59.235 1.00 59.69 93 ASP A O 1
ATOM 692 N N . ASP A 1 94 ? 17.731 7.421 -61.170 1.00 62.06 94 ASP A N 1
ATOM 693 C CA . ASP A 1 94 ? 16.972 8.614 -60.765 1.00 62.06 94 ASP A CA 1
ATOM 694 C C . ASP A 1 94 ? 15.450 8.352 -60.770 1.00 62.06 94 ASP A C 1
ATOM 696 O O . ASP A 1 94 ? 14.633 9.278 -60.761 1.00 62.06 94 ASP A O 1
ATOM 700 N N . SER A 1 95 ? 15.039 7.080 -60.793 1.00 67.31 95 SER A N 1
ATOM 701 C CA . SER A 1 95 ? 13.643 6.686 -60.739 1.00 67.31 95 SER A CA 1
ATOM 702 C C . SER A 1 95 ? 12.990 7.187 -59.447 1.00 67.31 95 SER A C 1
ATOM 704 O O . SER A 1 95 ? 13.536 7.141 -58.339 1.00 67.31 95 SER A O 1
ATOM 706 N N . ILE A 1 96 ? 11.744 7.644 -59.575 1.00 65.31 96 ILE A N 1
ATOM 707 C CA . ILE A 1 96 ? 10.877 8.025 -58.449 1.00 65.31 96 ILE A CA 1
ATOM 708 C C . ILE A 1 96 ? 10.794 6.888 -57.405 1.00 65.31 96 ILE A C 1
ATOM 710 O O . ILE A 1 96 ? 10.583 7.139 -56.215 1.00 65.31 96 ILE A O 1
ATOM 714 N N . GLU A 1 97 ? 11.013 5.640 -57.825 1.00 67.50 97 GLU A N 1
ATOM 715 C CA . GLU A 1 97 ? 11.051 4.447 -56.980 1.00 67.50 97 GLU A CA 1
ATOM 716 C C . GLU A 1 97 ? 12.235 4.437 -56.002 1.00 67.50 97 GLU A C 1
ATOM 718 O O . GLU A 1 97 ? 12.038 4.118 -54.823 1.00 67.50 97 GLU A O 1
ATOM 723 N N . ALA A 1 98 ? 13.424 4.889 -56.414 1.00 66.31 98 ALA A N 1
ATOM 724 C CA . ALA A 1 98 ? 14.589 4.999 -55.534 1.00 66.31 98 ALA A CA 1
ATOM 725 C C . ALA A 1 98 ? 14.340 5.983 -54.375 1.00 66.31 98 ALA A C 1
ATOM 727 O O . ALA A 1 98 ? 14.624 5.673 -53.211 1.00 66.31 98 ALA A O 1
ATOM 728 N N . VAL A 1 99 ? 13.717 7.135 -54.651 1.00 66.75 99 VAL A N 1
ATOM 729 C CA . VAL A 1 99 ? 13.324 8.120 -53.623 1.00 66.75 99 VAL A CA 1
ATOM 730 C C . VAL A 1 99 ? 12.208 7.579 -52.720 1.00 66.75 99 VAL A C 1
ATOM 732 O O . VAL A 1 99 ? 12.223 7.797 -51.503 1.00 66.75 99 VAL A O 1
ATOM 735 N N . ARG A 1 100 ? 11.248 6.834 -53.282 1.00 69.56 100 ARG A N 1
ATOM 736 C CA . ARG A 1 100 ? 10.169 6.192 -52.513 1.00 69.56 100 ARG A CA 1
ATOM 737 C C . ARG A 1 100 ? 10.717 5.134 -51.550 1.00 69.56 100 ARG A C 1
ATOM 739 O O . ARG A 1 100 ? 10.241 5.043 -50.418 1.00 69.56 100 ARG A O 1
ATOM 746 N N . SER A 1 101 ? 11.764 4.409 -51.955 1.00 69.44 101 SER A N 1
ATOM 747 C CA . SER A 1 101 ? 12.443 3.417 -51.111 1.00 69.44 101 SER A CA 1
ATOM 748 C C . SER A 1 101 ? 13.096 4.048 -49.871 1.00 69.44 101 SER A C 1
ATOM 750 O O . SER A 1 101 ? 12.970 3.517 -48.770 1.00 69.44 101 SER A O 1
ATOM 752 N N . LEU A 1 102 ? 13.690 5.241 -50.003 1.00 68.88 102 LEU A N 1
ATOM 753 C CA . LEU A 1 102 ? 14.336 5.968 -48.901 1.00 68.88 102 LEU A CA 1
ATOM 754 C C . LEU A 1 102 ? 13.360 6.350 -47.781 1.00 68.88 102 LEU A C 1
ATOM 756 O O . LEU A 1 102 ? 13.677 6.173 -46.604 1.00 68.88 102 LEU A O 1
ATOM 760 N N . LYS A 1 103 ? 12.154 6.818 -48.132 1.00 75.56 103 LYS A N 1
ATOM 761 C CA . LYS A 1 103 ? 11.092 7.097 -47.147 1.00 75.56 103 LYS A CA 1
ATOM 762 C C . LYS A 1 103 ? 10.575 5.822 -46.477 1.00 75.56 103 LYS A C 1
ATOM 764 O O . LYS A 1 103 ? 10.246 5.859 -45.294 1.00 75.56 103 LYS A O 1
ATOM 769 N N . SER A 1 104 ? 10.546 4.701 -47.200 1.00 80.31 104 SER A N 1
ATOM 770 C CA . SER A 1 104 ? 10.116 3.409 -46.655 1.00 80.31 104 SER A CA 1
ATOM 771 C C . SER A 1 104 ? 11.023 2.943 -45.510 1.00 80.31 104 SER A C 1
ATOM 773 O O . SER A 1 104 ? 10.531 2.484 -44.479 1.00 80.31 104 SER A O 1
ATOM 775 N N . TYR A 1 105 ? 12.343 3.145 -45.609 1.00 85.06 105 TYR A N 1
ATOM 776 C CA . TYR A 1 105 ? 13.269 2.732 -44.546 1.00 85.06 105 TYR A CA 1
ATOM 777 C C . TYR A 1 105 ? 13.104 3.507 -43.236 1.00 85.06 105 TYR A C 1
ATOM 779 O O . TYR A 1 105 ? 13.431 2.968 -42.182 1.00 85.06 105 TYR A O 1
ATOM 787 N N . PHE A 1 106 ? 12.578 4.738 -43.265 1.00 88.06 106 PHE A N 1
ATOM 788 C CA . PHE A 1 106 ? 12.323 5.486 -42.031 1.00 88.06 106 PHE A CA 1
ATOM 789 C C . PHE A 1 106 ? 11.297 4.768 -41.149 1.00 88.06 106 PHE A C 1
ATOM 791 O O . PHE A 1 106 ? 11.535 4.599 -39.957 1.00 88.06 106 PHE A O 1
ATOM 798 N N . LEU A 1 107 ? 10.208 4.270 -41.745 1.00 90.50 107 LEU A N 1
ATOM 799 C CA . LEU A 1 107 ? 9.192 3.507 -41.020 1.00 90.50 107 LEU A CA 1
ATOM 800 C C . LEU A 1 107 ? 9.787 2.233 -40.407 1.00 90.50 107 LEU A C 1
ATOM 802 O O . LEU A 1 107 ? 9.600 1.978 -39.221 1.00 90.50 107 LEU A O 1
ATOM 806 N N . HIS A 1 108 ? 10.552 1.468 -41.191 1.00 91.50 108 HIS A N 1
ATOM 807 C CA . HIS A 1 108 ? 11.199 0.243 -40.712 1.00 91.50 108 HIS A CA 1
ATOM 808 C C . HIS A 1 108 ? 12.189 0.528 -39.573 1.00 91.50 108 HIS A C 1
ATOM 810 O O . HIS A 1 108 ? 12.210 -0.193 -38.579 1.00 91.50 108 HIS A O 1
ATOM 816 N N . PHE A 1 109 ? 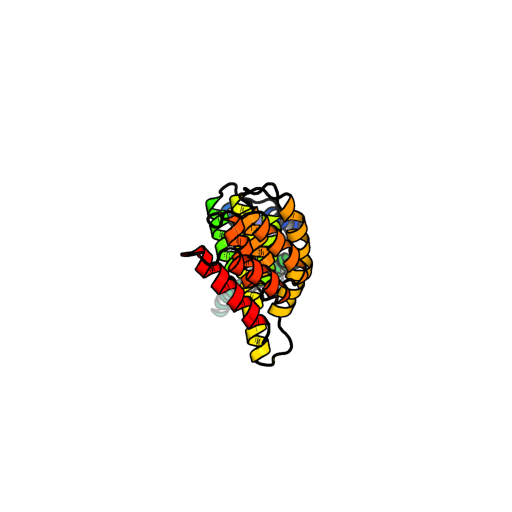12.970 1.606 -39.674 1.00 93.94 109 PHE A N 1
ATOM 817 C CA . PHE A 1 109 ? 13.870 2.036 -38.608 1.00 93.94 109 PHE A CA 1
ATOM 818 C C . PHE A 1 109 ? 13.113 2.434 -37.335 1.00 93.94 109 PHE A C 1
ATOM 820 O O . PHE A 1 109 ? 13.480 1.988 -36.251 1.00 93.94 109 PHE A O 1
ATOM 827 N N . SER A 1 110 ? 12.036 3.217 -37.441 1.00 95.00 110 SER A N 1
ATOM 828 C CA . SER A 1 110 ? 11.207 3.562 -36.281 1.00 95.00 110 SER A CA 1
ATOM 829 C C . SER A 1 110 ? 10.630 2.316 -35.604 1.00 95.00 110 SER A C 1
ATOM 831 O O . SER A 1 110 ? 10.665 2.228 -34.379 1.00 95.00 110 SER A O 1
ATOM 833 N N . VAL A 1 111 ? 10.171 1.330 -36.383 1.00 95.88 111 VAL A N 1
ATOM 834 C CA . VAL A 1 111 ? 9.704 0.038 -35.853 1.00 95.88 111 VAL A CA 1
ATOM 835 C C . VAL A 1 111 ? 10.831 -0.694 -35.120 1.00 95.88 111 VAL A C 1
ATOM 837 O O . VAL A 1 111 ? 10.611 -1.150 -34.001 1.00 95.88 111 VAL A O 1
ATOM 840 N N . LEU A 1 112 ? 12.044 -0.752 -35.684 1.00 96.31 112 LEU A N 1
ATOM 841 C CA . LEU A 1 112 ? 13.204 -1.351 -35.010 1.00 96.31 112 LEU A CA 1
ATOM 842 C C . LEU A 1 112 ? 13.497 -0.674 -33.666 1.00 96.31 112 LEU A C 1
ATOM 844 O O . LEU A 1 112 ? 13.685 -1.360 -32.664 1.00 96.31 112 LEU A O 1
ATOM 848 N N . VAL A 1 113 ? 13.492 0.661 -33.615 1.00 97.12 113 VAL A N 1
ATOM 849 C CA . VAL A 1 113 ? 13.721 1.403 -32.365 1.00 97.12 113 VAL A CA 1
ATOM 850 C C . VAL A 1 113 ? 12.641 1.085 -31.330 1.00 97.12 113 VAL A C 1
ATOM 852 O O . VAL A 1 113 ? 12.977 0.815 -30.180 1.00 97.12 113 VAL A O 1
ATOM 855 N N . VAL A 1 114 ? 11.363 1.052 -31.722 1.00 98.06 114 VAL A N 1
ATOM 856 C CA . VAL A 1 114 ? 10.257 0.688 -30.817 1.00 98.06 114 VAL A CA 1
ATOM 857 C C . VAL A 1 114 ? 10.421 -0.735 -30.282 1.00 98.06 114 VAL A C 1
ATOM 859 O O . VAL A 1 114 ? 10.282 -0.948 -29.079 1.00 98.06 114 VAL A O 1
ATOM 862 N N . VAL A 1 115 ? 10.775 -1.698 -31.138 1.00 98.12 115 VAL A N 1
ATOM 863 C CA . VAL A 1 115 ? 11.045 -3.083 -30.722 1.00 98.12 115 VAL A CA 1
ATOM 864 C C . VAL A 1 115 ? 12.183 -3.135 -29.702 1.00 98.12 115 VAL A C 1
ATOM 866 O O . VAL A 1 115 ? 12.047 -3.806 -28.681 1.00 98.12 115 VAL A O 1
ATOM 869 N N . PHE A 1 116 ? 13.271 -2.391 -29.918 1.00 98.31 116 PHE A N 1
ATOM 870 C CA . PHE A 1 116 ? 14.375 -2.344 -28.959 1.00 98.31 116 PHE A CA 1
ATOM 871 C C . PHE A 1 116 ? 14.002 -1.655 -27.645 1.00 98.31 116 PHE A C 1
ATOM 873 O O . PHE A 1 116 ? 14.417 -2.135 -26.596 1.00 98.31 116 PHE A O 1
ATOM 880 N N . ILE A 1 117 ? 13.174 -0.605 -27.663 1.00 98.31 117 ILE A N 1
ATOM 881 C CA . ILE A 1 117 ? 12.642 0.001 -26.431 1.00 98.31 117 ILE A CA 1
ATOM 882 C C . ILE A 1 117 ? 11.832 -1.033 -25.641 1.00 98.31 117 ILE A C 1
ATOM 884 O O . ILE A 1 117 ? 12.073 -1.210 -24.449 1.00 98.31 117 ILE A O 1
ATOM 888 N N . ILE A 1 118 ? 10.909 -1.744 -26.298 1.00 97.94 118 ILE A N 1
ATOM 889 C CA . ILE A 1 118 ? 10.081 -2.775 -25.654 1.00 97.94 118 ILE A CA 1
ATOM 890 C C . ILE A 1 118 ? 10.963 -3.890 -25.084 1.00 97.94 118 ILE A C 1
ATOM 892 O O . ILE A 1 118 ? 10.790 -4.269 -23.928 1.00 97.94 118 ILE A O 1
ATOM 896 N N . ALA A 1 119 ? 11.939 -4.376 -25.856 1.00 97.88 119 ALA A N 1
ATOM 897 C CA . ALA A 1 119 ? 12.872 -5.405 -25.409 1.00 97.88 119 ALA A CA 1
ATOM 898 C C . ALA A 1 119 ? 13.715 -4.942 -24.208 1.00 97.88 119 ALA A C 1
ATOM 900 O O . ALA A 1 119 ? 13.903 -5.707 -23.264 1.00 97.88 119 ALA A O 1
ATOM 901 N N . SER A 1 120 ? 14.181 -3.688 -24.200 1.00 97.38 120 SER A N 1
ATOM 902 C CA . SER A 1 120 ? 14.915 -3.111 -23.069 1.00 97.38 120 SER A CA 1
ATOM 903 C C . SER A 1 120 ? 14.045 -2.962 -21.823 1.00 97.38 120 SER A C 1
ATOM 905 O O . SER A 1 120 ? 14.499 -3.322 -20.742 1.00 97.38 120 SER A O 1
ATOM 907 N N . ILE A 1 121 ? 12.802 -2.484 -21.951 1.00 97.19 121 ILE A N 1
ATOM 908 C CA . ILE A 1 121 ? 11.865 -2.368 -20.820 1.00 97.19 121 ILE A CA 1
ATOM 909 C C . ILE A 1 121 ? 11.529 -3.753 -20.265 1.00 97.19 121 ILE A C 1
ATOM 911 O O . ILE A 1 121 ? 11.567 -3.951 -19.053 1.00 97.19 121 ILE A O 1
ATOM 915 N N . TRP A 1 122 ? 11.238 -4.721 -21.138 1.00 97.50 122 TRP A N 1
ATOM 916 C CA . TRP A 1 122 ? 10.959 -6.097 -20.735 1.00 97.50 122 TRP A CA 1
ATOM 917 C C . TRP A 1 122 ? 12.163 -6.731 -20.034 1.00 97.50 122 TRP A C 1
ATOM 919 O O . TRP A 1 122 ? 12.008 -7.274 -18.944 1.00 97.50 122 TRP A O 1
ATOM 929 N N . GLY A 1 123 ? 13.365 -6.592 -20.602 1.00 97.06 123 GLY A N 1
ATOM 930 C CA . GLY A 1 123 ? 14.601 -7.089 -20.000 1.00 97.06 123 GLY A CA 1
ATOM 931 C C . GLY A 1 123 ? 14.898 -6.432 -18.652 1.00 97.06 123 GLY A C 1
ATOM 932 O O . GLY A 1 123 ? 15.227 -7.126 -17.697 1.00 97.06 123 GLY A O 1
ATOM 933 N N . PHE A 1 124 ? 14.712 -5.113 -18.537 1.00 97.06 124 PHE A N 1
ATOM 934 C CA . PHE A 1 124 ? 14.865 -4.394 -17.272 1.00 97.06 124 PHE A CA 1
ATOM 935 C C . PHE A 1 124 ? 13.877 -4.913 -16.226 1.00 97.06 124 PHE A C 1
ATOM 937 O O . PHE A 1 124 ? 14.267 -5.224 -15.105 1.00 97.06 124 PHE A O 1
ATOM 944 N N . ASN A 1 125 ? 12.600 -5.040 -16.595 1.00 96.50 125 ASN A N 1
ATOM 945 C CA . ASN A 1 125 ? 11.545 -5.493 -15.696 1.00 96.50 125 ASN A CA 1
ATOM 946 C C . ASN A 1 125 ? 11.749 -6.949 -15.251 1.00 96.50 125 ASN A C 1
ATOM 948 O O . ASN A 1 125 ? 11.525 -7.264 -14.088 1.00 96.50 125 ASN A O 1
ATOM 952 N N . ALA A 1 126 ? 12.198 -7.825 -16.154 1.00 96.44 126 ALA A N 1
ATOM 953 C CA . ALA A 1 126 ? 12.534 -9.210 -15.835 1.00 96.44 126 ALA A CA 1
ATOM 954 C C . ALA A 1 126 ? 13.745 -9.302 -14.897 1.00 96.44 126 ALA A C 1
ATOM 956 O O . ALA A 1 126 ? 13.734 -10.095 -13.965 1.00 96.44 126 ALA A O 1
ATOM 957 N N . LEU A 1 127 ? 14.762 -8.460 -15.109 1.00 97.00 127 LEU A N 1
ATOM 958 C CA . LEU A 1 127 ? 15.939 -8.407 -14.244 1.00 97.00 127 LEU A CA 1
ATOM 959 C C . LEU A 1 127 ? 15.654 -7.827 -12.864 1.00 97.00 127 LEU A C 1
ATOM 961 O O . LEU A 1 127 ? 16.488 -8.013 -11.994 1.00 97.00 127 LEU A O 1
ATOM 965 N N . THR A 1 128 ? 14.546 -7.111 -12.671 1.00 96.44 128 THR A N 1
ATOM 966 C CA . THR A 1 128 ? 14.219 -6.375 -11.436 1.00 96.44 128 THR A CA 1
ATOM 967 C C . THR A 1 128 ? 12.940 -6.886 -10.770 1.00 96.44 128 THR A C 1
ATOM 969 O O . THR A 1 128 ? 12.301 -6.162 -10.004 1.00 96.44 128 THR A O 1
ATOM 972 N N . ASP A 1 129 ? 12.547 -8.128 -11.058 1.00 95.19 129 ASP A N 1
ATOM 973 C CA . ASP A 1 129 ? 11.385 -8.798 -10.461 1.00 95.19 129 ASP A CA 1
ATOM 974 C C . ASP A 1 129 ? 10.077 -8.003 -10.594 1.00 95.19 129 ASP A C 1
ATOM 976 O O . ASP A 1 129 ? 9.310 -7.843 -9.647 1.00 95.19 129 ASP A O 1
ATOM 980 N N . GLY A 1 130 ? 9.811 -7.453 -11.781 1.00 95.12 130 GLY A N 1
ATOM 981 C CA . GLY A 1 130 ? 8.555 -6.748 -12.039 1.00 95.12 130 GLY A CA 1
ATOM 982 C C . GLY A 1 130 ? 8.495 -5.323 -11.482 1.00 95.12 130 GLY A C 1
ATOM 983 O O . GLY A 1 130 ? 7.396 -4.810 -11.251 1.00 95.12 130 GLY A O 1
ATOM 984 N N . PHE A 1 131 ? 9.647 -4.673 -11.281 1.00 95.75 131 PHE A N 1
ATOM 985 C CA . PHE A 1 131 ? 9.757 -3.348 -10.665 1.00 95.75 131 PHE A CA 1
ATOM 986 C C . PHE A 1 131 ? 8.760 -2.312 -11.194 1.00 95.75 131 PHE A C 1
ATOM 988 O O . PHE A 1 131 ? 8.192 -1.578 -10.395 1.00 95.75 131 PHE A O 1
ATOM 995 N N . PHE A 1 132 ? 8.514 -2.218 -12.505 1.00 94.69 132 PHE A N 1
ATOM 996 C CA . PHE A 1 132 ? 7.630 -1.165 -13.022 1.00 94.69 132 PHE A CA 1
ATOM 997 C C . PHE A 1 132 ? 6.177 -1.351 -12.585 1.00 94.69 132 PHE A C 1
ATOM 999 O O . PHE A 1 132 ? 5.515 -0.368 -12.251 1.00 94.69 132 PHE A O 1
ATOM 1006 N N . ALA A 1 133 ? 5.693 -2.595 -12.550 1.00 93.06 133 ALA A N 1
ATOM 1007 C CA . ALA A 1 133 ? 4.346 -2.898 -12.076 1.00 93.06 133 ALA A CA 1
ATOM 1008 C C . ALA A 1 133 ? 4.218 -2.574 -10.580 1.00 93.06 133 ALA A C 1
ATOM 1010 O O . ALA A 1 133 ? 3.257 -1.935 -10.149 1.00 93.06 133 ALA A O 1
ATOM 1011 N N . GLU A 1 134 ? 5.232 -2.947 -9.798 1.00 93.31 134 GLU A N 1
ATOM 1012 C CA . GLU A 1 134 ? 5.302 -2.634 -8.374 1.00 93.31 134 GLU A CA 1
ATOM 1013 C C . GLU A 1 134 ? 5.397 -1.122 -8.118 1.00 93.31 134 GLU A C 1
ATOM 1015 O O . GLU A 1 134 ? 4.686 -0.594 -7.266 1.00 93.31 134 GLU A O 1
ATOM 1020 N N . PHE A 1 135 ? 6.231 -0.401 -8.867 1.00 93.94 135 PHE A N 1
ATOM 1021 C CA . PHE A 1 135 ? 6.440 1.036 -8.715 1.00 93.94 135 PHE A CA 1
ATOM 1022 C C . PHE A 1 135 ? 5.188 1.837 -9.080 1.00 93.94 135 PHE A C 1
ATOM 1024 O O . PHE A 1 135 ? 4.819 2.758 -8.354 1.00 93.94 135 PHE A O 1
ATOM 1031 N N . GLN A 1 136 ? 4.494 1.475 -10.162 1.00 92.56 136 GLN A N 1
ATOM 1032 C CA . GLN A 1 136 ? 3.232 2.123 -10.531 1.00 92.56 136 GLN A CA 1
ATOM 1033 C C . GLN A 1 136 ? 2.152 1.919 -9.465 1.00 92.56 136 GLN A C 1
ATOM 1035 O O . GLN A 1 136 ? 1.368 2.833 -9.216 1.00 92.56 136 GLN A O 1
ATOM 1040 N N . ARG A 1 137 ? 2.131 0.750 -8.814 1.00 92.19 137 ARG A N 1
ATOM 1041 C CA . ARG A 1 137 ? 1.149 0.438 -7.772 1.00 92.19 137 ARG A CA 1
ATOM 1042 C C . ARG A 1 137 ? 1.502 1.046 -6.411 1.00 92.19 137 ARG A C 1
ATOM 1044 O O . ARG A 1 137 ? 0.639 1.619 -5.758 1.00 92.19 137 ARG A O 1
ATOM 1051 N N . PHE A 1 138 ? 2.756 0.932 -5.976 1.00 94.56 138 PHE A N 1
ATOM 1052 C CA . PHE A 1 1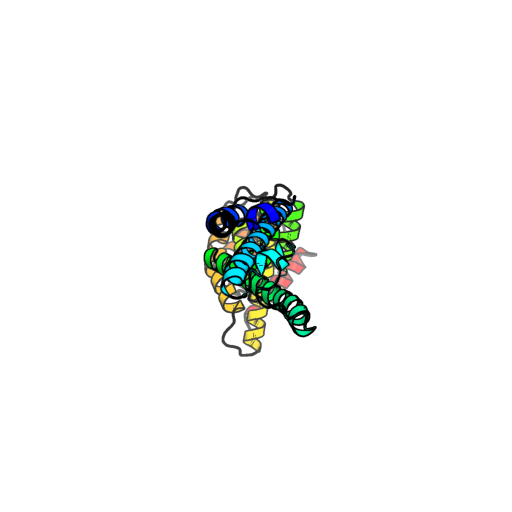38 ? 3.176 1.219 -4.598 1.00 94.56 138 PHE A CA 1
ATOM 1053 C C . PHE A 1 138 ? 4.276 2.273 -4.467 1.00 94.56 138 PHE A C 1
ATOM 1055 O O . PHE A 1 138 ? 4.555 2.709 -3.351 1.00 94.56 138 PHE A O 1
ATOM 1062 N N . GLY A 1 139 ? 4.910 2.703 -5.559 1.00 92.75 139 GLY A N 1
ATOM 1063 C CA . GLY A 1 139 ? 6.079 3.590 -5.526 1.00 92.75 139 GLY A CA 1
ATOM 1064 C C . GLY A 1 139 ? 5.800 4.913 -4.813 1.00 92.75 139 GLY A C 1
ATOM 1065 O O . GLY A 1 139 ? 6.529 5.293 -3.893 1.00 92.75 139 GLY A O 1
ATOM 1066 N N . ARG A 1 140 ? 4.679 5.569 -5.151 1.00 94.19 140 ARG A N 1
ATOM 1067 C CA . ARG A 1 140 ? 4.229 6.793 -4.462 1.00 94.19 140 ARG A CA 1
ATOM 1068 C C . ARG A 1 140 ? 3.981 6.538 -2.976 1.00 94.19 140 ARG A C 1
ATOM 1070 O O . ARG A 1 140 ? 4.439 7.293 -2.133 1.00 94.19 140 ARG A O 1
ATOM 1077 N N . ILE A 1 141 ? 3.270 5.461 -2.658 1.00 95.69 141 ILE A N 1
ATOM 1078 C CA . ILE A 1 141 ? 2.878 5.129 -1.285 1.00 95.69 141 ILE A CA 1
ATOM 1079 C C . ILE A 1 141 ? 4.114 4.890 -0.417 1.00 95.69 141 ILE A C 1
ATOM 1081 O O . ILE A 1 141 ? 4.254 5.499 0.639 1.00 95.69 141 ILE A O 1
ATOM 1085 N N . ARG A 1 142 ? 5.051 4.058 -0.879 1.00 95.75 142 ARG A N 1
ATOM 1086 C CA . ARG A 1 142 ? 6.270 3.726 -0.135 1.00 95.75 142 ARG A CA 1
ATOM 1087 C C . ARG A 1 142 ? 7.177 4.934 0.083 1.00 95.75 142 ARG A C 1
ATOM 1089 O O . ARG A 1 142 ? 7.663 5.116 1.196 1.00 95.75 142 ARG A O 1
ATOM 1096 N N . SER A 1 143 ? 7.378 5.766 -0.938 1.00 93.38 143 SER A N 1
ATOM 1097 C CA . SER A 1 143 ? 8.170 6.996 -0.796 1.00 93.38 143 SER A CA 1
ATOM 1098 C C . SER A 1 143 ? 7.506 7.977 0.179 1.00 93.38 143 SER A C 1
ATOM 1100 O O . SER A 1 143 ? 8.179 8.500 1.066 1.00 93.38 143 SER A O 1
ATOM 1102 N N . THR A 1 144 ? 6.178 8.146 0.125 1.00 95.25 144 THR A N 1
ATOM 1103 C CA . THR A 1 144 ? 5.441 8.951 1.113 1.00 95.25 144 THR A CA 1
ATOM 1104 C C . THR A 1 144 ? 5.559 8.389 2.534 1.00 95.25 144 THR A C 1
ATOM 1106 O O . THR A 1 144 ? 5.809 9.152 3.467 1.00 95.25 144 THR A O 1
ATOM 1109 N N . LEU A 1 145 ? 5.460 7.069 2.723 1.00 96.38 145 LEU A N 1
ATOM 1110 C CA . LEU A 1 145 ? 5.593 6.424 4.039 1.00 96.38 145 LEU A CA 1
ATOM 1111 C C . LEU A 1 145 ? 6.994 6.566 4.662 1.00 96.38 145 LEU A C 1
ATOM 1113 O O . LEU A 1 145 ? 7.127 6.495 5.887 1.00 96.38 145 LEU A O 1
ATOM 1117 N N . ARG A 1 146 ? 8.027 6.821 3.849 1.00 95.75 146 ARG A N 1
ATOM 1118 C CA . ARG A 1 146 ? 9.393 7.119 4.315 1.00 95.75 146 ARG A CA 1
ATOM 1119 C C . ARG A 1 146 ? 9.688 8.600 4.515 1.00 95.75 146 ARG A C 1
ATOM 1121 O O . ARG A 1 146 ? 10.707 8.912 5.115 1.00 95.75 146 ARG A O 1
ATOM 1128 N N . SER A 1 147 ? 8.844 9.497 4.009 1.00 95.00 147 SER A N 1
ATOM 1129 C CA . SER A 1 147 ? 9.037 10.941 4.192 1.00 95.00 147 SER A CA 1
ATOM 1130 C C . SER A 1 147 ? 8.968 11.338 5.675 1.00 95.00 147 SER A C 1
ATOM 1132 O O . SER A 1 147 ? 8.461 10.580 6.495 1.00 95.00 147 SER A O 1
ATOM 1134 N N . ASP A 1 148 ? 9.443 12.524 6.050 1.00 95.62 148 ASP A N 1
ATOM 1135 C CA . ASP A 1 148 ? 9.368 12.982 7.450 1.00 95.62 148 ASP A CA 1
ATOM 1136 C C . ASP A 1 148 ? 7.992 13.561 7.821 1.00 95.62 148 ASP A C 1
ATOM 1138 O O . ASP A 1 148 ? 7.655 13.700 8.996 1.00 95.62 148 ASP A O 1
ATOM 1142 N N . SER A 1 149 ? 7.170 13.888 6.822 1.00 96.00 149 SER A N 1
ATOM 1143 C CA . SER A 1 149 ? 5.885 14.553 7.028 1.00 96.00 149 SER A CA 1
ATOM 1144 C C . SER A 1 149 ? 4.814 13.566 7.498 1.00 96.00 149 SER A C 1
ATOM 1146 O O . SER A 1 149 ? 4.626 12.503 6.905 1.00 96.00 149 SER A O 1
ATOM 1148 N N . VAL A 1 150 ? 4.098 13.914 8.569 1.00 97.44 150 VAL A N 1
ATOM 1149 C CA . VAL A 1 150 ? 3.098 13.043 9.205 1.00 97.44 150 VAL A CA 1
ATOM 1150 C C . VAL A 1 150 ? 1.798 13.025 8.408 1.00 97.44 150 VAL A C 1
ATOM 1152 O O . VAL A 1 150 ? 1.253 11.959 8.133 1.00 97.44 150 VAL A O 1
ATOM 1155 N N . GLU A 1 151 ? 1.310 14.185 7.986 1.00 97.75 151 GLU A N 1
ATOM 1156 C CA . GLU A 1 151 ? 0.009 14.349 7.338 1.00 97.75 151 GLU A CA 1
ATOM 1157 C C . GLU A 1 151 ? -0.110 13.545 6.027 1.00 97.75 151 GLU A C 1
ATOM 1159 O O . GLU A 1 151 ? -1.095 12.814 5.871 1.00 97.75 151 GLU A O 1
ATOM 1164 N N . PRO A 1 152 ? 0.885 13.557 5.113 1.00 97.12 152 PRO A N 1
ATOM 1165 C CA . PRO A 1 152 ? 0.866 12.717 3.919 1.00 97.12 152 PRO A CA 1
ATOM 1166 C C . PRO A 1 152 ? 0.838 11.223 4.247 1.00 97.12 152 PRO A C 1
ATOM 1168 O O . PRO A 1 152 ? 0.133 10.470 3.575 1.00 97.12 152 PRO A O 1
ATOM 1171 N N . LYS A 1 153 ? 1.545 10.784 5.301 1.00 98.19 153 LYS A N 1
ATOM 1172 C CA . LYS A 1 153 ? 1.490 9.384 5.751 1.00 98.19 153 LYS A CA 1
ATOM 1173 C C . LYS A 1 153 ? 0.087 9.019 6.201 1.00 98.19 153 LYS A C 1
ATOM 1175 O O . LYS A 1 153 ? -0.437 8.002 5.763 1.00 98.19 153 LYS A O 1
ATOM 1180 N N . LEU A 1 154 ? -0.539 9.852 7.033 1.00 98.38 154 LEU A N 1
ATOM 1181 C CA . LEU A 1 154 ? -1.898 9.606 7.519 1.00 98.38 154 LEU A CA 1
ATOM 1182 C C . LEU A 1 154 ? -2.904 9.503 6.364 1.00 98.38 154 LEU A C 1
ATOM 1184 O O . LEU A 1 154 ? -3.749 8.607 6.375 1.00 98.38 154 LEU A O 1
ATOM 1188 N N . SER A 1 155 ? -2.779 10.372 5.354 1.00 97.94 155 SER A N 1
ATOM 1189 C CA . SER A 1 155 ? -3.615 10.331 4.149 1.00 97.94 155 SER A CA 1
ATOM 1190 C C . SER A 1 155 ? -3.424 9.037 3.358 1.00 97.94 155 SER A C 1
ATOM 1192 O O . SER A 1 155 ? -4.402 8.406 2.966 1.00 97.94 155 SER A O 1
ATOM 1194 N N . VAL A 1 156 ? -2.177 8.620 3.135 1.00 98.00 156 VAL A N 1
ATOM 1195 C CA . VAL A 1 156 ? -1.864 7.400 2.377 1.00 98.00 156 VAL A CA 1
ATOM 1196 C C . VAL A 1 156 ? -2.308 6.137 3.118 1.00 98.00 156 VAL A C 1
ATOM 1198 O O . VAL A 1 156 ? -2.834 5.216 2.502 1.00 98.00 156 VAL A O 1
ATOM 1201 N N . LEU A 1 157 ? -2.162 6.086 4.444 1.00 98.50 157 LEU A N 1
ATOM 1202 C CA . LEU A 1 157 ? -2.663 4.964 5.244 1.00 98.50 157 LEU A CA 1
ATOM 1203 C C . LEU A 1 157 ? -4.192 4.853 5.150 1.00 98.50 157 LEU A C 1
ATOM 1205 O O . LEU A 1 157 ? -4.722 3.754 5.002 1.00 98.50 157 LEU A O 1
ATOM 1209 N N . ALA A 1 158 ? -4.899 5.989 5.166 1.00 98.12 158 ALA A N 1
ATOM 1210 C CA . ALA A 1 158 ? -6.343 6.011 4.957 1.00 98.12 158 ALA A CA 1
ATOM 1211 C C . ALA A 1 158 ? -6.739 5.517 3.555 1.00 98.12 158 ALA A C 1
ATOM 1213 O O . ALA A 1 158 ? -7.700 4.761 3.450 1.00 98.12 158 ALA A O 1
ATOM 1214 N N . GLU A 1 159 ? -5.985 5.894 2.515 1.00 97.88 159 GLU A N 1
ATOM 1215 C CA . GLU A 1 159 ? -6.176 5.418 1.137 1.00 97.88 159 GLU A CA 1
ATOM 1216 C C . GLU A 1 159 ? -6.009 3.893 1.036 1.00 97.88 159 GLU A C 1
ATOM 1218 O O . GLU A 1 159 ? -6.866 3.220 0.464 1.00 97.88 159 GLU A O 1
ATOM 1223 N N . LEU A 1 160 ? -4.962 3.328 1.651 1.00 97.88 160 LEU A N 1
ATOM 1224 C CA . LEU A 1 160 ? -4.721 1.877 1.680 1.00 97.88 160 LEU A CA 1
ATOM 1225 C C . LEU A 1 160 ? -5.886 1.099 2.305 1.00 97.88 160 LEU A C 1
ATOM 1227 O O . LEU A 1 160 ? -6.210 -0.005 1.870 1.00 97.88 160 LEU A O 1
ATOM 1231 N N . ALA A 1 161 ? -6.544 1.675 3.313 1.00 97.38 161 ALA A N 1
ATOM 1232 C CA . ALA A 1 161 ? -7.699 1.061 3.958 1.00 97.38 161 ALA A CA 1
ATOM 1233 C C . ALA A 1 161 ? -8.939 0.972 3.053 1.00 97.38 161 ALA A C 1
ATOM 1235 O O . ALA A 1 161 ? -9.883 0.252 3.390 1.00 97.38 161 ALA A O 1
ATOM 1236 N N . ASP A 1 162 ? -8.969 1.703 1.938 1.00 97.38 162 ASP A N 1
ATOM 1237 C CA . ASP A 1 162 ? -10.076 1.732 0.977 1.00 97.38 162 ASP A CA 1
ATOM 1238 C C . ASP A 1 162 ? -9.849 0.838 -0.243 1.00 97.38 162 ASP A C 1
ATOM 1240 O O . ASP A 1 162 ? -10.732 0.700 -1.087 1.00 97.38 162 ASP A O 1
ATOM 1244 N N . TRP A 1 163 ? -8.717 0.140 -0.299 1.00 96.38 163 TRP A N 1
ATOM 1245 C CA . TRP A 1 163 ? -8.423 -0.821 -1.355 1.00 96.38 163 TRP A CA 1
ATOM 1246 C C . TRP A 1 163 ? -9.261 -2.093 -1.207 1.00 96.38 163 TRP A C 1
ATOM 1248 O O . TRP A 1 163 ? -9.462 -2.607 -0.102 1.00 96.38 163 TRP A O 1
ATOM 1258 N N . ARG A 1 164 ? -9.798 -2.599 -2.323 1.00 95.69 164 ARG A N 1
ATOM 1259 C CA . ARG A 1 164 ? -10.770 -3.715 -2.322 1.00 95.69 164 ARG A CA 1
ATOM 1260 C C . ARG A 1 164 ? -10.438 -4.831 -3.307 1.00 95.69 164 ARG A C 1
ATOM 1262 O O . ARG A 1 164 ? -11.045 -5.899 -3.209 1.00 95.69 164 ARG A O 1
ATOM 1269 N N . ARG A 1 165 ? -9.508 -4.602 -4.237 1.00 93.69 165 ARG A N 1
ATOM 1270 C CA . ARG A 1 165 ? -9.160 -5.564 -5.287 1.00 93.69 165 ARG A CA 1
ATOM 1271 C C . ARG A 1 165 ? -8.179 -6.625 -4.790 1.00 93.69 165 ARG A C 1
ATOM 1273 O O . ARG A 1 165 ? -7.395 -6.378 -3.874 1.00 93.69 165 ARG A O 1
ATOM 1280 N N . ASP A 1 166 ? -8.232 -7.797 -5.412 1.00 93.44 166 ASP A N 1
ATOM 1281 C CA . ASP A 1 166 ? -7.413 -8.969 -5.074 1.00 93.44 166 ASP A CA 1
ATOM 1282 C C . ASP A 1 166 ? -5.913 -8.704 -5.209 1.00 93.44 166 ASP A C 1
ATOM 1284 O O . ASP A 1 166 ? -5.108 -9.166 -4.407 1.00 93.44 166 ASP A O 1
ATOM 1288 N N . ASP A 1 167 ? -5.551 -7.908 -6.203 1.00 91.56 167 ASP A N 1
ATOM 1289 C CA . ASP A 1 167 ? -4.189 -7.539 -6.540 1.00 91.56 167 ASP A CA 1
ATOM 1290 C C . ASP A 1 167 ? -3.636 -6.389 -5.669 1.00 91.56 167 ASP A C 1
ATOM 1292 O O . ASP A 1 167 ? -2.422 -6.196 -5.566 1.00 91.56 167 ASP A O 1
ATOM 1296 N N . GLU A 1 168 ? -4.512 -5.644 -4.998 1.00 94.19 168 GLU A N 1
ATOM 1297 C CA . GLU A 1 168 ? -4.186 -4.476 -4.175 1.00 94.19 168 GLU A CA 1
ATOM 1298 C C . GLU A 1 168 ? -4.097 -4.813 -2.682 1.00 94.19 168 GLU A C 1
ATOM 1300 O O . GLU A 1 168 ? -3.135 -4.432 -2.008 1.00 94.19 168 GLU A O 1
ATOM 1305 N N . VAL A 1 169 ? -5.088 -5.543 -2.162 1.00 95.12 169 VAL A N 1
ATOM 1306 C CA . VAL A 1 169 ? -5.242 -5.798 -0.723 1.00 95.12 169 VAL A CA 1
ATOM 1307 C C . VAL A 1 169 ? -4.011 -6.462 -0.092 1.00 95.12 169 VAL A C 1
ATOM 1309 O O . VAL A 1 169 ? -3.584 -5.973 0.953 1.00 95.12 169 VAL A O 1
ATOM 1312 N N . PRO A 1 170 ? -3.375 -7.497 -0.678 1.00 93.88 170 PRO A N 1
ATOM 1313 C CA . PRO A 1 170 ? -2.186 -8.106 -0.083 1.00 93.88 170 PRO A CA 1
ATOM 1314 C C . PRO A 1 170 ? -1.053 -7.105 0.174 1.00 93.88 170 PRO A C 1
ATOM 1316 O O . PRO A 1 170 ? -0.491 -7.087 1.267 1.00 93.88 170 PRO A O 1
ATOM 1319 N N . GLY A 1 171 ? -0.768 -6.222 -0.788 1.00 94.06 171 GLY A N 1
ATOM 1320 C CA . GLY A 1 171 ? 0.277 -5.214 -0.616 1.00 94.06 171 GLY A CA 1
ATOM 1321 C C . GLY A 1 171 ? -0.126 -4.088 0.338 1.00 94.06 171 GLY A C 1
ATOM 1322 O O . GLY A 1 171 ? 0.724 -3.578 1.064 1.00 94.06 171 GLY A O 1
ATOM 1323 N N . ALA A 1 172 ? -1.416 -3.736 0.418 1.00 96.69 172 ALA A N 1
ATOM 1324 C CA . ALA A 1 172 ? -1.900 -2.833 1.465 1.00 96.69 172 ALA A CA 1
ATOM 1325 C C . ALA A 1 172 ? -1.677 -3.428 2.862 1.00 96.69 172 ALA A C 1
ATOM 1327 O O . ALA A 1 172 ? -1.153 -2.747 3.740 1.00 96.69 172 ALA A O 1
ATOM 1328 N N . LEU A 1 173 ? -2.016 -4.704 3.062 1.00 95.88 173 LEU A N 1
ATOM 1329 C CA . LEU A 1 173 ? -1.824 -5.390 4.341 1.00 95.88 173 LEU A CA 1
ATOM 1330 C C . LEU A 1 173 ? -0.346 -5.456 4.739 1.00 95.88 173 LEU A C 1
ATOM 1332 O O . LEU A 1 173 ? -0.024 -5.168 5.888 1.00 95.88 173 LEU A O 1
ATOM 1336 N N . GLU A 1 174 ? 0.545 -5.779 3.800 1.00 95.50 174 GLU A N 1
ATOM 1337 C CA . GLU A 1 174 ? 1.995 -5.811 4.028 1.00 95.50 174 GLU A CA 1
ATOM 1338 C C . GLU A 1 174 ? 2.543 -4.438 4.448 1.00 95.50 174 GLU A C 1
ATOM 1340 O O . GLU A 1 174 ? 3.274 -4.320 5.437 1.00 95.50 174 GLU A O 1
ATOM 1345 N N . LEU A 1 175 ? 2.166 -3.381 3.721 1.00 97.06 175 LEU A N 1
ATOM 1346 C CA . LEU A 1 175 ? 2.609 -2.020 4.018 1.00 97.06 175 LEU A CA 1
ATOM 1347 C C . LEU A 1 175 ? 2.102 -1.552 5.378 1.00 97.06 175 LEU A C 1
ATOM 1349 O O . LEU A 1 175 ? 2.871 -0.999 6.164 1.00 97.06 175 LEU A O 1
ATOM 1353 N N . LEU A 1 176 ? 0.826 -1.794 5.673 1.00 97.94 176 LEU A N 1
ATOM 1354 C CA . LEU A 1 176 ? 0.251 -1.412 6.952 1.00 97.94 176 LEU A CA 1
ATOM 1355 C C . LEU A 1 176 ? 0.891 -2.196 8.111 1.00 97.94 176 LEU A C 1
ATOM 1357 O O . LEU A 1 176 ? 1.244 -1.582 9.123 1.00 97.94 176 LEU A O 1
ATOM 1361 N N . ASP A 1 177 ? 1.102 -3.513 7.955 1.00 97.06 177 ASP A N 1
ATOM 1362 C CA . ASP A 1 177 ? 1.781 -4.354 8.954 1.00 97.06 177 ASP A CA 1
ATOM 1363 C C . ASP A 1 177 ? 3.203 -3.854 9.238 1.00 97.06 177 ASP A C 1
ATOM 1365 O O . ASP A 1 177 ? 3.611 -3.720 10.391 1.00 97.06 177 ASP A O 1
ATOM 1369 N N . THR A 1 178 ? 3.926 -3.470 8.187 1.00 96.75 178 THR A N 1
ATOM 1370 C CA . THR A 1 178 ? 5.271 -2.901 8.308 1.00 96.75 178 THR A CA 1
ATOM 1371 C C . THR A 1 178 ? 5.257 -1.573 9.073 1.00 96.75 178 THR A C 1
ATOM 1373 O O . THR A 1 178 ? 6.050 -1.378 9.994 1.00 96.75 178 THR A O 1
ATOM 1376 N N . VAL A 1 179 ? 4.341 -0.657 8.734 1.00 98.06 179 VAL A N 1
ATOM 1377 C CA . VAL A 1 179 ? 4.301 0.695 9.318 1.00 98.06 179 VAL A CA 1
ATOM 1378 C C . VAL A 1 179 ? 3.985 0.677 10.812 1.00 98.06 179 VAL A C 1
ATOM 1380 O O . VAL A 1 179 ? 4.598 1.434 11.561 1.00 98.06 179 VAL A O 1
ATOM 1383 N N . TRP A 1 180 ? 3.045 -0.154 11.282 1.00 97.75 180 TRP A N 1
ATOM 1384 C CA . TRP A 1 180 ? 2.706 -0.146 12.714 1.00 97.75 180 TRP A CA 1
ATOM 1385 C C . TRP A 1 180 ? 3.787 -0.806 13.580 1.00 97.75 180 TRP A C 1
ATOM 1387 O O . TRP A 1 180 ? 3.935 -0.444 14.754 1.00 97.75 180 TRP A O 1
ATOM 1397 N N . ARG A 1 181 ? 4.549 -1.754 13.019 1.00 96.81 181 ARG A N 1
ATOM 1398 C CA . ARG A 1 181 ? 5.657 -2.429 13.709 1.00 96.81 181 ARG A CA 1
ATOM 1399 C C . ARG A 1 181 ? 6.913 -1.577 13.798 1.00 96.81 181 ARG A C 1
ATOM 1401 O O . ARG A 1 181 ? 7.700 -1.799 14.711 1.00 96.81 181 ARG A O 1
ATOM 1408 N N . ASP A 1 182 ? 7.106 -0.627 12.887 1.00 97.12 182 ASP A N 1
ATOM 1409 C CA . ASP A 1 182 ? 8.292 0.225 12.875 1.00 97.12 182 ASP A CA 1
ATOM 1410 C C . ASP A 1 182 ? 8.268 1.228 14.049 1.00 97.12 182 ASP A C 1
ATOM 1412 O O . ASP A 1 182 ? 7.473 2.174 14.037 1.00 97.12 182 ASP A O 1
ATOM 1416 N N . PRO A 1 183 ? 9.143 1.075 15.065 1.00 96.12 183 PRO A N 1
ATOM 1417 C CA . PRO A 1 183 ? 9.172 1.973 16.217 1.00 96.12 183 PRO A CA 1
ATOM 1418 C C . PRO A 1 183 ? 9.679 3.379 15.867 1.00 96.12 183 PRO A C 1
ATOM 1420 O O . PRO A 1 183 ? 9.547 4.285 16.685 1.00 96.12 183 PRO A O 1
ATOM 1423 N N . ARG A 1 184 ? 10.265 3.579 14.678 1.00 96.31 184 ARG A N 1
ATOM 1424 C CA . ARG A 1 184 ? 10.720 4.895 14.202 1.00 96.31 184 ARG A CA 1
ATOM 1425 C C . ARG A 1 184 ? 9.565 5.752 13.693 1.00 96.31 184 ARG A C 1
ATOM 1427 O O . ARG A 1 184 ? 9.718 6.964 13.569 1.00 96.31 184 ARG A O 1
ATOM 1434 N N . GLN A 1 185 ? 8.423 5.140 13.375 1.00 97.75 185 GLN A N 1
ATOM 1435 C CA . GLN A 1 185 ? 7.246 5.875 12.931 1.00 97.75 185 GLN A CA 1
ATOM 1436 C C . GLN A 1 185 ? 6.578 6.583 14.120 1.00 97.75 185 GLN A C 1
ATOM 1438 O O . GLN A 1 185 ? 6.454 5.988 15.194 1.00 97.75 185 GLN A O 1
ATOM 1443 N N . PRO A 1 186 ? 6.083 7.821 13.939 1.00 97.62 186 PRO A N 1
ATOM 1444 C CA . PRO A 1 186 ? 5.321 8.517 14.972 1.00 97.62 186 PRO A CA 1
ATOM 1445 C C . PRO A 1 186 ? 4.116 7.694 15.443 1.00 97.62 186 PRO A C 1
ATOM 1447 O O . PRO A 1 186 ? 3.461 7.034 14.632 1.00 97.62 186 PRO A O 1
ATOM 1450 N N . GLU A 1 187 ? 3.768 7.769 16.732 1.00 96.88 187 GLU A N 1
ATOM 1451 C CA . GLU A 1 187 ? 2.660 6.979 17.297 1.00 96.88 187 GLU A CA 1
ATOM 1452 C C . GLU A 1 187 ? 1.338 7.195 16.550 1.00 96.88 187 GLU A C 1
ATOM 1454 O O . GLU A 1 187 ? 0.631 6.229 16.280 1.00 96.88 187 GLU A O 1
ATOM 1459 N N . ALA A 1 188 ? 1.046 8.429 16.124 1.00 97.75 188 ALA A N 1
ATOM 1460 C CA . ALA A 1 188 ? -0.142 8.741 15.328 1.00 97.75 188 ALA A CA 1
ATOM 1461 C C . ALA A 1 188 ? -0.172 7.990 13.981 1.00 97.75 188 ALA A C 1
ATOM 1463 O O . ALA A 1 188 ? -1.224 7.516 13.555 1.00 97.75 188 ALA A O 1
ATOM 1464 N N . VAL A 1 189 ? 0.983 7.834 13.325 1.00 98.31 189 VAL A N 1
ATOM 1465 C CA . VAL A 1 189 ? 1.119 7.090 12.060 1.00 98.31 189 VAL A CA 1
ATOM 1466 C C . VAL A 1 189 ? 0.919 5.596 12.306 1.00 98.31 189 VAL A C 1
ATOM 1468 O O . VAL A 1 189 ? 0.170 4.943 11.580 1.00 98.31 189 VAL A O 1
ATOM 1471 N N . ARG A 1 190 ? 1.524 5.055 13.370 1.00 98.38 190 ARG A N 1
ATOM 1472 C CA . ARG A 1 190 ? 1.362 3.646 13.765 1.00 98.38 190 ARG A CA 1
ATOM 1473 C C . ARG A 1 190 ? -0.091 3.328 14.126 1.00 98.38 190 ARG A C 1
ATOM 1475 O O . ARG A 1 190 ? -0.641 2.345 13.635 1.00 98.38 190 ARG A O 1
ATOM 1482 N N . ALA A 1 191 ? -0.735 4.194 14.910 1.00 98.12 191 ALA A N 1
ATOM 1483 C CA . ALA A 1 191 ? -2.145 4.085 15.271 1.00 98.12 191 ALA A CA 1
ATOM 1484 C C . ALA A 1 191 ? -3.048 4.155 14.035 1.00 98.12 191 ALA A C 1
ATOM 1486 O O . ALA A 1 191 ? -3.952 3.332 13.887 1.00 98.12 191 ALA A O 1
ATOM 1487 N N . LYS A 1 192 ? -2.770 5.070 13.096 1.00 98.38 192 LYS A N 1
ATOM 1488 C CA . LYS A 1 192 ? -3.528 5.151 11.842 1.00 98.38 192 LYS A CA 1
ATOM 1489 C C . LYS A 1 192 ? -3.346 3.915 10.965 1.00 98.38 192 LYS A C 1
ATOM 1491 O O . LYS A 1 192 ? -4.295 3.499 10.301 1.00 98.38 192 LYS A O 1
ATOM 1496 N N . SER A 1 193 ? -2.160 3.312 10.972 1.00 98.44 193 SER A N 1
ATOM 1497 C CA . SER A 1 193 ? -1.914 2.058 10.263 1.00 98.44 193 SER A CA 1
ATOM 1498 C C . SER A 1 193 ? -2.747 0.908 10.842 1.00 98.44 193 SER A C 1
ATOM 1500 O O . SER A 1 193 ? -3.400 0.178 10.099 1.00 98.44 193 SER A O 1
ATOM 1502 N N . LEU A 1 194 ? -2.820 0.801 12.172 1.00 98.19 194 LEU A N 1
ATOM 1503 C CA . LEU A 1 194 ? -3.666 -0.181 12.862 1.00 98.19 194 LEU A CA 1
ATOM 1504 C C . LEU A 1 194 ? -5.161 0.043 12.614 1.00 98.19 194 LEU A C 1
ATOM 1506 O O . LEU A 1 194 ? -5.881 -0.914 12.346 1.00 98.19 194 LEU A O 1
ATOM 1510 N N . ASP A 1 195 ? -5.627 1.292 12.645 1.00 97.69 195 ASP A N 1
ATOM 1511 C CA . ASP A 1 195 ? -6.998 1.656 12.255 1.00 97.69 195 ASP A CA 1
ATOM 1512 C C . ASP A 1 195 ? -7.305 1.219 10.811 1.00 97.69 195 ASP A C 1
ATOM 1514 O O . ASP A 1 195 ? -8.344 0.629 10.515 1.00 97.69 195 ASP A O 1
ATOM 1518 N N . SER A 1 196 ? -6.351 1.429 9.907 1.00 98.06 196 SER A N 1
ATOM 1519 C CA . SER A 1 196 ? -6.460 1.038 8.500 1.00 98.06 196 SER A CA 1
ATOM 1520 C C . SER A 1 196 ? -6.492 -0.488 8.325 1.00 98.06 196 SER A C 1
ATOM 1522 O O . SER A 1 196 ? -7.318 -1.002 7.568 1.00 98.06 196 SER A O 1
ATOM 1524 N N . LEU A 1 197 ? -5.676 -1.228 9.088 1.00 97.62 197 LEU A N 1
ATOM 1525 C CA . LEU A 1 197 ? -5.735 -2.694 9.172 1.00 97.62 197 LEU A CA 1
ATOM 1526 C C . LEU A 1 197 ? -7.074 -3.175 9.721 1.00 97.62 197 LEU A C 1
ATOM 1528 O O . LEU A 1 197 ? -7.636 -4.133 9.195 1.00 97.62 197 LEU A O 1
ATOM 1532 N N . ALA A 1 198 ? -7.604 -2.508 10.747 1.00 96.75 198 ALA A N 1
ATOM 1533 C CA . ALA A 1 198 ? -8.900 -2.828 11.326 1.00 96.75 198 ALA A CA 1
ATOM 1534 C C . ALA A 1 198 ? -10.011 -2.710 10.269 1.00 96.75 198 ALA A C 1
ATOM 1536 O O . ALA A 1 198 ? -10.802 -3.638 10.103 1.00 96.75 198 ALA A O 1
ATOM 1537 N N . ARG A 1 199 ? -10.025 -1.617 9.492 1.00 97.25 199 ARG A N 1
ATOM 1538 C CA . ARG A 1 199 ? -10.983 -1.395 8.390 1.00 97.25 199 ARG A CA 1
ATOM 1539 C C . ARG A 1 199 ? -10.889 -2.472 7.307 1.00 97.25 199 ARG A C 1
ATOM 1541 O O . ARG A 1 199 ? -11.922 -3.000 6.896 1.00 97.25 199 ARG A O 1
ATOM 1548 N N . LEU A 1 200 ? -9.677 -2.836 6.876 1.00 96.69 200 LEU A N 1
ATOM 1549 C CA . LEU A 1 200 ? -9.486 -3.937 5.923 1.00 96.69 200 LEU A CA 1
ATOM 1550 C C . LEU A 1 200 ? -9.921 -5.281 6.512 1.00 96.69 200 LEU A C 1
ATOM 1552 O O . LEU A 1 200 ? -10.561 -6.068 5.822 1.00 96.69 200 LEU A O 1
ATOM 1556 N N . GLY A 1 201 ? -9.636 -5.527 7.791 1.00 96.25 201 GLY A N 1
ATOM 1557 C CA . GLY A 1 201 ? -10.103 -6.707 8.513 1.00 96.25 201 GLY A CA 1
ATOM 1558 C C . GLY A 1 201 ? -11.627 -6.812 8.508 1.00 96.25 201 GLY A C 1
ATOM 1559 O O . GLY A 1 201 ? -12.161 -7.864 8.162 1.00 96.25 201 GLY A O 1
ATOM 1560 N N . VAL A 1 202 ? -12.340 -5.724 8.816 1.00 95.50 202 VAL A N 1
ATOM 1561 C CA . VAL A 1 202 ? -13.812 -5.673 8.742 1.00 95.50 202 VAL A CA 1
ATOM 1562 C C . VAL A 1 202 ? -14.296 -5.986 7.325 1.00 95.50 202 VAL A C 1
ATOM 1564 O O . VAL A 1 202 ? -15.085 -6.911 7.161 1.00 95.50 202 VAL A O 1
ATOM 1567 N N . TYR A 1 203 ? -13.754 -5.316 6.302 1.00 96.38 203 TYR A N 1
ATOM 1568 C CA . TYR A 1 203 ? -14.103 -5.584 4.901 1.00 96.38 203 TYR A CA 1
ATOM 1569 C C . TYR A 1 203 ? -13.917 -7.059 4.511 1.00 96.38 203 TYR A C 1
ATOM 1571 O O . TYR A 1 203 ? -14.786 -7.652 3.867 1.00 96.38 203 TYR A O 1
ATOM 1579 N N . LEU A 1 204 ? -12.792 -7.664 4.902 1.00 96.25 204 LEU A N 1
ATOM 1580 C CA . LEU A 1 204 ? -12.498 -9.063 4.602 1.00 96.25 204 LEU A CA 1
ATOM 1581 C C . LEU A 1 204 ? -13.464 -10.012 5.318 1.00 96.25 204 LEU A C 1
ATOM 1583 O O . LEU A 1 204 ? -13.925 -10.972 4.706 1.00 96.25 204 LEU A O 1
ATOM 1587 N N . ASN A 1 205 ? -13.803 -9.742 6.582 1.00 95.12 205 ASN A N 1
ATOM 1588 C CA . ASN A 1 205 ? -14.806 -10.530 7.300 1.00 95.12 205 ASN A CA 1
ATOM 1589 C C . ASN A 1 205 ? -16.182 -10.427 6.638 1.00 95.12 205 ASN A C 1
ATOM 1591 O O . ASN A 1 205 ? -16.796 -11.457 6.382 1.00 95.12 205 ASN A O 1
ATOM 1595 N N . ASP A 1 206 ? -16.640 -9.215 6.324 1.00 94.81 206 ASP A N 1
ATOM 1596 C CA . ASP A 1 206 ? -17.954 -8.993 5.714 1.00 94.81 206 ASP A CA 1
ATOM 1597 C C . ASP A 1 206 ? -18.037 -9.643 4.326 1.00 94.81 206 ASP A C 1
ATOM 1599 O O . ASP A 1 206 ? -19.038 -10.269 3.980 1.00 94.81 206 ASP A O 1
ATOM 1603 N N . SER A 1 207 ? -16.944 -9.581 3.558 1.00 94.81 207 SER A N 1
ATOM 1604 C CA . SER A 1 207 ? -16.829 -10.294 2.284 1.00 94.81 207 SER A CA 1
ATOM 1605 C C . SER A 1 207 ? -16.959 -11.804 2.481 1.00 94.81 207 SER A C 1
ATOM 1607 O O . SER A 1 207 ? -17.728 -12.449 1.778 1.00 94.81 207 SER A O 1
ATOM 1609 N N . VAL A 1 208 ? -16.251 -12.387 3.452 1.00 93.50 208 VAL A N 1
ATOM 1610 C CA . VAL A 1 208 ? -16.335 -13.828 3.738 1.00 93.50 208 VAL A CA 1
ATOM 1611 C C . VAL A 1 208 ? -17.734 -14.233 4.211 1.00 93.50 208 VAL A C 1
ATOM 1613 O O . VAL A 1 208 ? -18.228 -15.280 3.789 1.00 93.50 208 VAL A O 1
ATOM 1616 N N . ASP A 1 209 ? -18.388 -13.420 5.041 1.00 92.19 209 ASP A N 1
ATOM 1617 C CA . ASP A 1 209 ? -19.754 -13.669 5.511 1.00 92.19 209 ASP A CA 1
ATOM 1618 C C . ASP A 1 209 ? -20.744 -13.681 4.333 1.00 92.19 209 ASP A C 1
ATOM 1620 O O . ASP A 1 209 ? -21.510 -14.636 4.186 1.00 92.19 209 ASP A O 1
ATOM 1624 N N . GLN A 1 210 ? -20.662 -12.698 3.428 1.00 92.75 210 GLN A N 1
ATOM 1625 C CA . GLN A 1 210 ? -21.475 -12.669 2.206 1.00 92.75 210 GLN A CA 1
ATOM 1626 C C . GLN A 1 210 ? -21.243 -13.915 1.337 1.00 92.75 210 GLN A C 1
ATOM 1628 O O . GLN A 1 210 ? -22.177 -14.501 0.797 1.00 92.75 210 GLN A O 1
ATOM 1633 N N . TRP A 1 211 ? -19.996 -14.364 1.207 1.00 92.56 211 TRP A N 1
ATOM 1634 C CA . TRP A 1 211 ? -19.668 -15.510 0.355 1.00 92.56 211 TRP A CA 1
ATOM 1635 C C . TRP A 1 211 ? -20.197 -16.825 0.914 1.00 92.56 211 TRP A C 1
ATOM 1637 O O . TRP A 1 211 ? -20.584 -17.706 0.143 1.00 92.56 211 TRP A O 1
ATOM 1647 N N . ARG A 1 212 ? -20.228 -16.956 2.244 1.00 89.19 212 ARG A N 1
ATOM 1648 C CA . ARG A 1 212 ? -20.856 -18.096 2.916 1.00 89.19 212 ARG A CA 1
ATOM 1649 C C . ARG A 1 212 ? -22.353 -18.136 2.641 1.00 89.19 212 ARG A C 1
ATOM 1651 O O . ARG A 1 212 ? -22.864 -19.208 2.341 1.00 89.19 212 ARG A O 1
ATOM 1658 N N . GLN A 1 213 ? -23.029 -16.987 2.688 1.00 91.19 213 GLN A N 1
ATOM 1659 C CA . GLN A 1 213 ? -24.455 -16.888 2.350 1.00 91.19 213 GLN A CA 1
ATOM 1660 C C . GLN A 1 213 ? -24.722 -17.291 0.891 1.00 91.19 213 GLN A C 1
ATOM 1662 O O . GLN A 1 213 ? -25.699 -17.978 0.607 1.00 91.19 213 GLN A O 1
ATOM 1667 N N . ASP A 1 214 ? -23.802 -16.959 -0.015 1.00 93.94 214 ASP A N 1
ATOM 1668 C CA . ASP A 1 214 ? -23.844 -17.358 -1.426 1.00 93.94 214 ASP A CA 1
ATOM 1669 C C . ASP A 1 214 ? -23.435 -18.835 -1.677 1.00 93.94 214 ASP A C 1
ATOM 1671 O O . ASP A 1 214 ? -23.317 -19.249 -2.832 1.00 93.94 214 ASP A O 1
ATOM 1675 N N . ASN A 1 215 ? -23.170 -19.642 -0.638 1.00 92.62 215 ASN A N 1
ATOM 1676 C CA . ASN A 1 215 ? -22.660 -21.022 -0.731 1.00 92.62 215 ASN A CA 1
ATOM 1677 C C . ASN A 1 215 ? -21.346 -21.177 -1.532 1.00 92.62 215 ASN A C 1
ATOM 1679 O O . ASN A 1 215 ? -21.075 -22.230 -2.119 1.00 92.62 215 ASN A O 1
ATOM 1683 N N . ARG A 1 216 ? -20.486 -20.149 -1.559 1.00 91.50 216 ARG A N 1
ATOM 1684 C CA . ARG A 1 216 ? -19.170 -20.228 -2.215 1.00 91.50 216 ARG A CA 1
ATOM 1685 C C . ARG A 1 216 ? -18.147 -20.867 -1.279 1.00 91.50 216 ARG A C 1
ATOM 1687 O O . ARG A 1 216 ? -18.037 -20.491 -0.117 1.00 91.50 216 ARG A O 1
ATOM 1694 N N . GLN A 1 217 ? -17.348 -21.803 -1.795 1.00 83.12 217 GLN A N 1
ATOM 1695 C CA . GLN A 1 217 ? -16.409 -22.561 -0.956 1.00 83.12 217 GLN A CA 1
ATOM 1696 C C . GLN A 1 217 ? -15.023 -21.930 -0.784 1.00 83.12 217 GLN A C 1
ATOM 1698 O O . GLN A 1 217 ? -14.334 -22.250 0.182 1.00 83.12 217 GLN A O 1
ATOM 1703 N N . ARG A 1 218 ? -14.564 -21.086 -1.716 1.00 85.50 218 ARG A N 1
ATOM 1704 C CA . ARG A 1 218 ? -13.196 -20.536 -1.695 1.00 85.50 218 ARG A CA 1
ATOM 1705 C C . ARG A 1 218 ? -13.146 -19.108 -2.185 1.00 85.50 218 ARG A C 1
ATOM 1707 O O . ARG A 1 218 ? -13.951 -18.732 -3.030 1.00 85.50 218 ARG A O 1
ATOM 1714 N N . SER A 1 219 ? -12.196 -18.360 -1.627 1.00 90.56 219 SER A N 1
ATOM 1715 C CA . SER A 1 219 ? -12.123 -16.907 -1.656 1.00 90.56 219 SER A CA 1
ATOM 1716 C C . SER A 1 219 ? -10.716 -16.423 -1.382 1.00 90.56 219 SER A C 1
ATOM 1718 O O . SER A 1 219 ? -10.149 -16.796 -0.357 1.00 90.56 219 SER A O 1
ATOM 1720 N N . TRP A 1 220 ? -10.195 -15.535 -2.229 1.00 92.75 220 TRP A N 1
ATOM 1721 C CA . TRP A 1 220 ? -8.931 -14.871 -1.924 1.00 92.75 220 TRP A CA 1
ATOM 1722 C C . TRP A 1 220 ? -9.059 -14.011 -0.654 1.00 92.75 220 TRP A C 1
ATOM 1724 O O . TRP A 1 220 ? -8.115 -13.950 0.126 1.00 92.75 220 TRP A O 1
ATOM 1734 N N . GLN A 1 221 ? -10.236 -13.428 -0.373 1.00 94.38 221 GLN A N 1
ATOM 1735 C CA . GLN A 1 221 ? -10.503 -12.697 0.872 1.00 94.38 221 GLN A CA 1
ATOM 1736 C C . GLN A 1 221 ? -10.423 -13.619 2.088 1.00 94.38 221 GLN A C 1
ATOM 1738 O O . GLN A 1 221 ? -9.857 -13.241 3.113 1.00 94.38 221 GLN A O 1
ATOM 1743 N N . GLY A 1 222 ? -10.964 -14.836 1.971 1.00 93.25 222 GLY A N 1
ATOM 1744 C CA . GLY A 1 222 ? -10.849 -15.870 2.997 1.00 93.25 222 GLY A CA 1
ATOM 1745 C C . GLY A 1 222 ? -9.392 -16.228 3.287 1.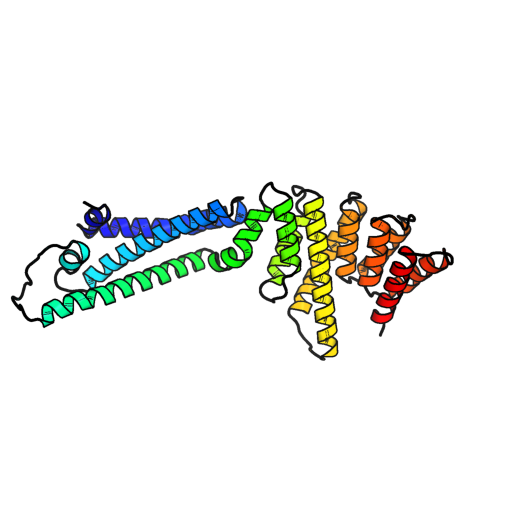00 93.25 222 GLY A C 1
ATOM 1746 O O . GLY A 1 222 ? -8.987 -16.247 4.451 1.00 93.25 222 GLY A O 1
ATOM 1747 N N . ASP A 1 223 ? -8.592 -16.430 2.240 1.00 93.00 223 ASP A N 1
ATOM 1748 C CA . ASP A 1 223 ? -7.164 -16.732 2.368 1.00 93.00 223 ASP A CA 1
ATOM 1749 C C . ASP A 1 223 ? -6.391 -15.560 3.002 1.00 93.00 223 ASP A C 1
ATOM 1751 O O . ASP A 1 223 ? -5.626 -15.758 3.952 1.00 93.00 223 ASP A O 1
ATOM 1755 N N . SER A 1 224 ? -6.643 -14.319 2.560 1.00 93.56 224 SER A N 1
ATOM 1756 C CA . SER A 1 224 ? -6.062 -13.108 3.158 1.00 93.56 224 SER A CA 1
ATOM 1757 C C . SER A 1 224 ? -6.423 -12.971 4.639 1.00 93.56 224 SER A C 1
ATOM 1759 O O . SER A 1 224 ? -5.554 -12.689 5.463 1.00 93.56 224 SER A O 1
ATOM 1761 N N . LEU A 1 225 ? -7.682 -13.217 5.003 1.00 94.25 225 LEU A N 1
ATOM 1762 C CA . LEU A 1 225 ? -8.157 -13.135 6.381 1.00 94.25 225 LEU A CA 1
ATOM 1763 C C . LEU A 1 225 ? -7.522 -14.205 7.279 1.00 94.25 225 LEU A C 1
ATOM 1765 O O . LEU A 1 225 ? -7.141 -13.914 8.413 1.00 94.25 225 LEU A O 1
ATOM 1769 N N . VAL A 1 226 ? -7.368 -15.436 6.784 1.00 93.44 226 VAL A N 1
ATOM 1770 C CA . VAL A 1 226 ? -6.667 -16.507 7.510 1.00 93.44 226 VAL A CA 1
ATOM 1771 C C . VAL A 1 226 ? -5.210 -16.124 7.758 1.00 93.44 226 VAL A C 1
ATOM 1773 O O . VAL A 1 226 ? -4.724 -16.280 8.882 1.00 93.44 226 VAL A O 1
ATOM 1776 N N . ASN A 1 227 ? -4.526 -15.588 6.747 1.00 91.50 227 ASN A N 1
ATOM 1777 C CA . ASN A 1 227 ? -3.138 -15.150 6.876 1.00 91.50 227 ASN A CA 1
ATOM 1778 C C . ASN A 1 227 ? -3.001 -13.997 7.879 1.00 91.50 227 ASN A C 1
ATOM 1780 O O . ASN A 1 227 ? -2.141 -14.058 8.760 1.00 91.50 227 ASN A O 1
ATOM 1784 N N . LEU A 1 228 ? -3.906 -13.013 7.836 1.00 91.50 228 LEU A N 1
ATOM 1785 C CA . LEU A 1 228 ? -3.948 -11.933 8.823 1.00 91.50 228 LEU A CA 1
ATOM 1786 C C . LEU A 1 228 ? -4.157 -12.453 10.244 1.00 91.50 228 LEU A C 1
ATOM 1788 O O . LEU A 1 228 ? -3.411 -12.089 11.147 1.00 91.50 228 LEU A O 1
ATOM 1792 N N . ARG A 1 229 ? -5.126 -13.344 10.469 1.00 94.81 229 ARG A N 1
ATOM 1793 C CA . ARG A 1 229 ? -5.370 -13.919 11.803 1.00 94.81 229 ARG A CA 1
ATOM 1794 C C . ARG A 1 229 ? -4.175 -14.718 12.320 1.00 94.81 229 ARG A C 1
ATOM 1796 O O . ARG A 1 229 ? -3.897 -14.700 13.514 1.00 94.81 229 ARG A O 1
ATOM 1803 N N . ARG A 1 230 ? -3.463 -15.433 11.445 1.00 93.88 230 ARG A N 1
ATOM 1804 C CA . ARG A 1 230 ? -2.286 -16.225 11.837 1.00 93.88 230 ARG A CA 1
ATOM 1805 C C . ARG A 1 230 ? -1.070 -15.358 12.154 1.00 93.88 230 ARG A C 1
ATOM 1807 O O . ARG A 1 230 ? -0.372 -15.678 13.108 1.00 93.88 230 ARG A O 1
ATOM 1814 N N . GLY A 1 231 ? -0.829 -14.295 11.386 1.00 92.69 231 GLY A N 1
ATOM 1815 C CA . GLY A 1 231 ? 0.350 -13.438 11.549 1.00 92.69 231 GLY A CA 1
ATOM 1816 C C . GLY A 1 231 ? 0.139 -12.243 12.484 1.00 92.69 231 GLY A C 1
ATOM 1817 O O . GLY A 1 231 ? 0.936 -12.012 13.392 1.00 92.69 231 GLY A O 1
ATOM 1818 N N . LEU A 1 232 ? -0.940 -11.484 12.282 1.00 95.44 232 LEU A N 1
ATOM 1819 C CA . LEU A 1 232 ? -1.175 -10.210 12.963 1.00 95.44 232 LEU A CA 1
ATOM 1820 C C . LEU A 1 232 ? -1.772 -10.397 14.365 1.00 95.44 232 LEU A C 1
ATOM 1822 O O . LEU A 1 232 ? -1.306 -9.760 15.304 1.00 95.44 232 LEU A O 1
ATOM 1826 N N . ALA A 1 233 ? -2.752 -11.289 14.551 1.00 96.19 233 ALA A N 1
ATOM 1827 C CA . ALA A 1 233 ? -3.431 -11.423 15.849 1.00 96.19 233 ALA A CA 1
ATOM 1828 C C . ALA A 1 233 ? -2.496 -11.812 17.018 1.00 96.19 233 ALA A C 1
ATOM 1830 O O . ALA A 1 233 ? -2.627 -11.221 18.091 1.00 96.19 233 ALA A O 1
ATOM 1831 N N . PRO A 1 234 ? -1.533 -12.750 16.873 1.00 97.38 234 PRO A N 1
ATOM 1832 C CA . PRO A 1 234 ? -0.550 -13.013 17.926 1.00 97.38 234 PRO A CA 1
ATOM 1833 C C . PRO A 1 234 ? 0.298 -11.782 18.261 1.00 97.38 234 PRO A C 1
ATOM 1835 O O . PRO A 1 234 ? 0.435 -11.454 19.434 1.00 97.38 234 PRO A O 1
ATOM 1838 N N . ALA A 1 235 ? 0.779 -11.065 17.242 1.00 96.88 235 ALA A N 1
ATOM 1839 C CA . ALA A 1 235 ? 1.609 -9.879 17.433 1.00 96.88 235 ALA A CA 1
ATOM 1840 C C . ALA A 1 235 ? 0.853 -8.735 18.131 1.00 96.88 235 ALA A C 1
ATOM 1842 O O . ALA A 1 235 ? 1.411 -8.063 18.992 1.00 96.88 235 ALA A O 1
ATOM 1843 N N . LEU A 1 236 ? -0.428 -8.533 17.805 1.00 97.69 236 LEU A N 1
ATOM 1844 C CA . LEU A 1 236 ? -1.264 -7.541 18.487 1.00 97.69 236 LEU A CA 1
ATOM 1845 C C . LEU A 1 236 ? -1.487 -7.901 19.962 1.00 97.69 236 LEU A C 1
ATOM 1847 O O . LEU A 1 236 ? -1.388 -7.028 20.819 1.00 97.69 236 LEU A O 1
ATOM 1851 N N . ARG A 1 237 ? -1.745 -9.180 20.272 1.00 97.44 237 ARG A N 1
ATOM 1852 C CA . ARG A 1 237 ? -1.921 -9.644 21.661 1.00 97.44 237 ARG A CA 1
ATOM 1853 C C . ARG A 1 237 ? -0.669 -9.445 22.506 1.00 97.44 237 ARG A C 1
ATOM 1855 O O . ARG A 1 237 ? -0.782 -9.077 23.667 1.00 97.44 237 ARG A O 1
ATOM 1862 N N . GLU A 1 238 ? 0.503 -9.661 21.921 1.00 97.06 238 GLU A N 1
ATOM 1863 C CA . GLU A 1 238 ? 1.786 -9.418 22.584 1.00 97.06 238 GLU A CA 1
ATOM 1864 C C . GLU A 1 238 ? 2.055 -7.919 22.794 1.00 97.06 238 GLU A C 1
ATOM 1866 O O . GLU A 1 238 ? 2.600 -7.523 23.821 1.00 97.06 238 GLU A O 1
ATOM 1871 N N . ALA A 1 239 ? 1.636 -7.070 21.851 1.00 97.19 239 ALA A N 1
ATOM 1872 C CA . ALA A 1 239 ? 1.882 -5.632 21.910 1.00 97.19 239 ALA A CA 1
ATOM 1873 C C . ALA A 1 239 ? 0.983 -4.879 22.910 1.00 97.19 239 ALA A C 1
ATOM 1875 O O . ALA A 1 239 ? 1.427 -3.884 23.482 1.00 97.19 239 ALA A O 1
ATOM 1876 N N . ILE A 1 240 ? -0.267 -5.316 23.123 1.00 97.12 240 ILE A N 1
ATOM 1877 C CA . ILE A 1 240 ? -1.264 -4.596 23.944 1.00 97.12 240 ILE A CA 1
ATOM 1878 C C . ILE A 1 240 ? -0.792 -4.316 25.387 1.00 97.12 240 ILE A C 1
ATOM 1880 O O . ILE A 1 240 ? -0.856 -3.152 25.790 1.00 97.12 240 ILE A O 1
ATOM 1884 N N . PRO A 1 241 ? -0.267 -5.291 26.162 1.00 94.31 241 PRO A N 1
ATOM 1885 C CA . PRO A 1 241 ? 0.106 -5.058 27.560 1.00 94.31 241 PRO A CA 1
ATOM 1886 C C . PRO A 1 241 ? 1.128 -3.927 27.755 1.00 94.31 241 PRO A C 1
ATOM 1888 O O . PRO A 1 241 ? 1.029 -3.172 28.722 1.00 94.31 241 PRO A O 1
ATOM 1891 N N . GLY A 1 242 ? 2.075 -3.785 26.820 1.00 94.12 242 GLY A N 1
ATOM 1892 C CA . GLY A 1 242 ? 3.131 -2.765 26.844 1.00 94.12 242 GLY A CA 1
ATOM 1893 C C . GLY A 1 242 ? 2.827 -1.502 26.032 1.00 94.12 242 GLY A C 1
ATOM 1894 O O . GLY A 1 242 ? 3.690 -0.634 25.917 1.00 94.12 242 GLY A O 1
ATOM 1895 N N . ALA A 1 243 ? 1.638 -1.391 25.438 1.00 95.81 243 ALA A N 1
ATOM 1896 C CA . ALA A 1 243 ? 1.298 -0.270 24.573 1.00 95.81 243 ALA A CA 1
ATOM 1897 C C . ALA A 1 243 ? 1.053 1.023 25.361 1.00 95.81 243 ALA A C 1
ATOM 1899 O O . ALA A 1 243 ? 0.413 1.003 26.421 1.00 95.81 243 ALA A O 1
ATOM 1900 N N . SER A 1 244 ? 1.498 2.148 24.791 1.00 95.38 244 SER A N 1
ATOM 1901 C CA . SER A 1 244 ? 1.181 3.491 25.281 1.00 95.38 244 SER A CA 1
ATOM 1902 C C . SER A 1 244 ? -0.330 3.767 25.204 1.00 95.38 244 SER A C 1
ATOM 1904 O O . SER A 1 244 ? -1.013 3.186 24.351 1.00 95.38 244 SER A O 1
ATOM 1906 N N . PRO A 1 245 ? -0.873 4.673 26.043 1.00 93.00 245 PRO A N 1
ATOM 1907 C CA . PRO A 1 245 ? -2.298 5.022 26.014 1.00 93.00 245 PRO A CA 1
ATOM 1908 C C . PRO A 1 245 ? -2.781 5.496 24.636 1.00 93.00 245 PRO A C 1
ATOM 1910 O O . PRO A 1 245 ? -3.887 5.177 24.217 1.00 93.00 245 PRO A O 1
ATOM 1913 N N . ALA A 1 246 ? -1.926 6.188 23.876 1.00 92.31 246 ALA A N 1
ATOM 1914 C CA . ALA A 1 246 ? -2.263 6.660 22.534 1.00 92.31 246 ALA A CA 1
ATOM 1915 C C . ALA A 1 246 ? -2.418 5.519 21.508 1.00 92.31 246 ALA A C 1
ATOM 1917 O O . ALA A 1 246 ? -3.255 5.603 20.609 1.00 92.31 246 ALA A O 1
ATOM 1918 N N . LEU A 1 247 ? -1.621 4.450 21.622 1.00 96.62 247 LEU A N 1
ATOM 1919 C CA . LEU A 1 247 ? -1.600 3.349 20.652 1.00 96.62 247 LEU A CA 1
ATOM 1920 C C . LEU A 1 247 ? -2.555 2.204 21.024 1.00 96.62 247 LEU A C 1
ATOM 1922 O O . LEU A 1 247 ? -3.060 1.501 20.143 1.00 96.62 247 LEU A O 1
ATOM 1926 N N . ARG A 1 248 ? -2.812 2.011 22.321 1.00 97.31 248 ARG A N 1
ATOM 1927 C CA . ARG A 1 248 ? -3.591 0.888 22.858 1.00 97.31 248 ARG A CA 1
ATOM 1928 C C . ARG A 1 248 ? -5.004 0.768 22.256 1.00 97.31 248 ARG A C 1
ATOM 1930 O O . ARG A 1 248 ? -5.311 -0.328 21.781 1.00 97.31 248 ARG A O 1
ATOM 1937 N N . PRO A 1 249 ? -5.826 1.834 22.134 1.00 97.56 249 PRO A N 1
ATOM 1938 C CA . PRO A 1 249 ? -7.137 1.744 21.482 1.00 97.56 249 PRO A CA 1
ATOM 1939 C C . PRO A 1 249 ? -7.067 1.217 20.042 1.00 97.56 249 PRO A C 1
ATOM 1941 O O . PRO A 1 249 ? -7.914 0.428 19.618 1.00 97.56 249 PRO A O 1
ATOM 1944 N N . ALA A 1 250 ? -6.037 1.612 19.287 1.00 98.00 250 ALA A N 1
ATOM 1945 C CA . ALA A 1 250 ? -5.859 1.181 17.904 1.00 98.00 250 ALA A CA 1
ATOM 1946 C C . ALA A 1 250 ? -5.483 -0.308 17.812 1.00 98.00 250 ALA A C 1
ATOM 1948 O O . ALA A 1 250 ? -6.031 -1.023 16.973 1.00 98.00 250 ALA A O 1
ATOM 1949 N N . LEU A 1 251 ? -4.612 -0.796 18.705 1.00 98.31 251 LEU A N 1
ATOM 1950 C CA . LEU A 1 251 ? -4.258 -2.219 18.798 1.00 98.31 251 LEU A CA 1
ATOM 1951 C C . LEU A 1 251 ? -5.477 -3.082 19.150 1.00 98.31 251 LEU A C 1
ATOM 1953 O O . LEU A 1 251 ? -5.734 -4.088 18.488 1.00 98.31 251 LEU A O 1
ATOM 1957 N N . VAL A 1 252 ? -6.248 -2.664 20.157 1.00 98.06 252 VAL A N 1
ATOM 1958 C CA . VAL A 1 252 ? -7.463 -3.355 20.615 1.00 98.06 252 VAL A CA 1
ATOM 1959 C C . VAL A 1 252 ? -8.518 -3.397 19.502 1.00 98.06 252 VAL A C 1
ATOM 1961 O O . VAL A 1 252 ? -9.059 -4.461 19.191 1.00 98.06 252 VAL A O 1
ATOM 1964 N N . SER A 1 253 ? -8.751 -2.267 18.828 1.00 97.06 253 SER A N 1
ATOM 1965 C CA . SER A 1 253 ? -9.669 -2.166 17.685 1.00 97.06 253 SER A CA 1
ATOM 1966 C C . SER A 1 253 ? -9.254 -3.069 16.516 1.00 97.06 253 SER A C 1
ATOM 1968 O O . SER A 1 253 ? -10.092 -3.788 15.953 1.00 97.06 253 SER A O 1
ATOM 1970 N N . ALA A 1 254 ? -7.963 -3.083 16.164 1.00 97.75 254 ALA A N 1
ATOM 1971 C CA . ALA A 1 254 ? -7.425 -3.959 15.127 1.00 97.75 254 ALA A CA 1
ATOM 1972 C C . ALA A 1 254 ? -7.609 -5.435 15.496 1.00 97.75 254 ALA A C 1
ATOM 1974 O O . ALA A 1 254 ? -8.091 -6.213 14.672 1.00 97.75 254 ALA A O 1
ATOM 1975 N N . LEU A 1 255 ? -7.327 -5.811 16.747 1.00 97.75 255 LEU A N 1
ATOM 1976 C CA . LEU A 1 255 ? -7.469 -7.183 17.223 1.00 97.75 255 LEU A CA 1
ATOM 1977 C C . LEU A 1 255 ? -8.921 -7.676 17.161 1.00 97.75 255 LEU A C 1
ATOM 1979 O O . LEU A 1 255 ? -9.172 -8.775 16.661 1.00 97.75 255 LEU A O 1
ATOM 1983 N N . GLY A 1 256 ? -9.883 -6.858 17.600 1.00 97.06 256 GLY A N 1
ATOM 1984 C CA . GLY A 1 256 ? -1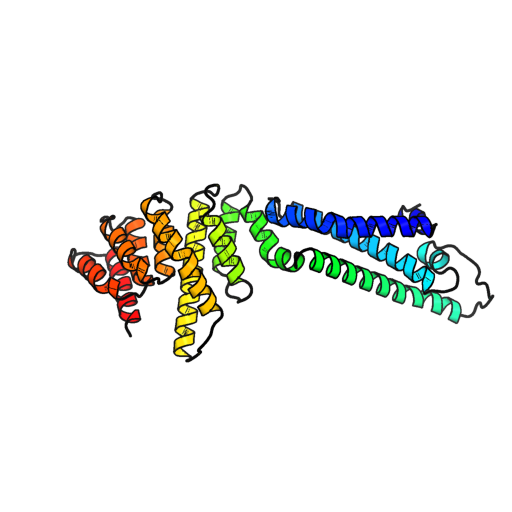1.310 -7.183 17.493 1.00 97.06 256 GLY A CA 1
ATOM 1985 C C . GLY A 1 256 ? -11.773 -7.348 16.045 1.00 97.06 256 GLY A C 1
ATOM 1986 O O . GLY A 1 256 ? -12.541 -8.256 15.727 1.00 97.06 256 GLY A O 1
ATOM 1987 N N . SER A 1 257 ? -11.238 -6.528 15.139 1.00 96.50 257 SER A N 1
ATOM 1988 C CA . SER A 1 257 ? -11.565 -6.573 13.709 1.00 96.50 257 SER A CA 1
ATOM 1989 C C . SER A 1 257 ? -11.025 -7.817 13.001 1.00 96.50 257 SER A C 1
ATOM 1991 O O . SER A 1 257 ? -11.517 -8.173 11.935 1.00 96.50 257 SER A O 1
ATOM 1993 N N . LEU A 1 258 ? -10.053 -8.526 13.583 1.00 95.69 258 LEU A N 1
ATOM 1994 C CA . LEU A 1 258 ? -9.588 -9.805 13.045 1.00 95.69 258 LEU A CA 1
ATOM 1995 C C . LEU A 1 258 ? -10.537 -10.964 13.361 1.00 95.69 258 LEU A C 1
ATOM 1997 O O . LEU A 1 258 ? -10.442 -11.985 12.686 1.00 95.69 258 LEU A O 1
ATOM 2001 N N . ARG A 1 259 ? -11.450 -10.830 14.335 1.00 95.06 259 ARG A N 1
ATOM 2002 C CA . ARG A 1 259 ? -12.335 -11.917 14.804 1.00 95.06 259 ARG A CA 1
ATOM 2003 C C . ARG A 1 259 ? -11.574 -13.211 15.132 1.00 95.06 259 ARG A C 1
ATOM 2005 O O . ARG A 1 259 ? -11.976 -14.299 14.726 1.00 95.06 259 ARG A O 1
ATOM 2012 N N . ASP A 1 260 ? -10.430 -13.093 15.806 1.00 93.81 260 ASP A N 1
ATOM 2013 C CA . ASP A 1 260 ? -9.708 -14.254 16.339 1.00 93.81 260 ASP A CA 1
ATOM 2014 C C . ASP A 1 260 ? -10.313 -14.642 17.703 1.00 93.81 260 ASP A C 1
ATOM 2016 O O . ASP A 1 260 ? -10.178 -13.863 18.650 1.00 93.81 260 ASP A O 1
ATOM 2020 N N . PRO A 1 261 ? -10.945 -15.826 17.849 1.00 91.44 261 PRO A N 1
ATOM 2021 C CA . PRO A 1 261 ? -11.579 -16.241 19.106 1.00 91.44 261 PRO A CA 1
ATOM 2022 C C . PRO A 1 261 ? -10.610 -16.305 20.290 1.00 91.44 261 PRO A C 1
ATOM 2024 O O . PRO A 1 261 ? -11.005 -16.177 21.444 1.00 91.44 261 PRO A O 1
ATOM 2027 N N . ARG A 1 262 ? -9.311 -16.474 20.015 1.00 94.44 262 ARG A N 1
ATOM 2028 C CA . ARG A 1 262 ? -8.259 -16.541 21.038 1.00 94.44 262 ARG A CA 1
ATOM 2029 C C . ARG A 1 262 ? -7.921 -15.168 21.632 1.00 94.44 262 ARG A C 1
ATOM 2031 O O . ARG A 1 262 ? -7.008 -15.063 22.449 1.00 94.44 262 ARG A O 1
ATOM 2038 N N . SER A 1 263 ? -8.584 -14.113 21.167 1.00 96.12 263 SER A N 1
ATOM 2039 C CA . SER A 1 263 ? -8.417 -12.741 21.644 1.00 96.12 263 SER A CA 1
ATOM 2040 C C . SER A 1 263 ? -9.514 -12.318 22.612 1.00 96.12 263 SER A C 1
ATOM 2042 O O . SER A 1 263 ? -9.364 -11.289 23.260 1.00 96.12 263 SER A O 1
ATOM 2044 N N . THR A 1 264 ? -10.605 -13.081 22.730 1.00 95.56 264 THR A N 1
ATOM 2045 C CA . THR A 1 264 ? -11.779 -12.685 23.517 1.00 95.56 264 THR A CA 1
ATOM 2046 C C . THR A 1 264 ? -11.453 -12.417 24.982 1.00 95.56 264 THR A C 1
ATOM 2048 O O . THR A 1 264 ? -11.863 -11.387 25.503 1.00 95.56 264 THR A O 1
ATOM 2051 N N . GLU A 1 265 ? -10.680 -13.290 25.631 1.00 95.75 265 GLU A N 1
ATOM 2052 C CA . GLU A 1 265 ? -10.295 -13.107 27.038 1.00 95.75 265 GLU A CA 1
ATOM 2053 C C . GLU A 1 265 ? -9.474 -11.831 27.246 1.00 95.75 265 GLU A C 1
ATOM 2055 O O . GLU A 1 265 ? -9.736 -11.078 28.179 1.00 95.75 265 GLU A O 1
ATOM 2060 N N . LEU A 1 266 ? -8.536 -11.538 26.337 1.00 96.62 266 LEU A N 1
ATOM 2061 C CA . LEU A 1 266 ? -7.750 -10.306 26.399 1.00 96.62 266 LEU A CA 1
ATOM 2062 C C . LEU A 1 266 ? -8.634 -9.070 26.203 1.00 96.62 266 LEU A C 1
ATOM 2064 O O . LEU A 1 266 ? -8.488 -8.095 26.927 1.00 96.62 266 LEU A O 1
ATOM 2068 N N . LEU A 1 267 ? -9.565 -9.106 25.247 1.00 97.25 267 LEU A N 1
ATOM 2069 C CA . LEU A 1 267 ? -10.476 -7.987 24.996 1.00 97.25 267 LEU A CA 1
ATOM 2070 C C . LEU A 1 267 ? -11.429 -7.735 26.180 1.00 97.25 267 LEU A C 1
ATOM 2072 O O . LEU A 1 267 ? -11.734 -6.581 26.473 1.00 97.25 267 LEU A O 1
ATOM 2076 N N . LEU A 1 268 ? -11.876 -8.789 26.873 1.00 96.56 268 LEU A N 1
ATOM 2077 C CA . LEU A 1 268 ? -12.646 -8.669 28.117 1.00 96.56 268 LEU A CA 1
ATOM 2078 C C . LEU A 1 268 ? -11.796 -8.079 29.248 1.00 96.56 268 LEU A C 1
ATOM 2080 O O . LEU A 1 268 ? -12.259 -7.180 29.943 1.00 96.56 268 LEU A O 1
ATOM 2084 N N . ALA A 1 269 ? -10.545 -8.527 29.391 1.00 95.75 269 ALA A N 1
ATOM 2085 C CA . ALA A 1 269 ? -9.621 -7.977 30.380 1.00 95.75 269 ALA A CA 1
ATOM 2086 C C . ALA A 1 269 ? -9.335 -6.485 30.140 1.00 95.75 269 ALA A C 1
ATOM 2088 O O . ALA A 1 269 ? -9.299 -5.714 31.095 1.00 95.75 269 ALA A O 1
ATOM 2089 N N . GLU A 1 270 ? -9.189 -6.058 28.880 1.00 96.25 270 GLU A N 1
ATOM 2090 C CA . GLU A 1 270 ? -9.063 -4.636 28.537 1.00 96.25 270 GLU A CA 1
ATOM 2091 C C . GLU A 1 270 ? -10.338 -3.858 28.896 1.00 96.25 270 GLU A C 1
ATOM 2093 O O . GLU A 1 270 ? -10.249 -2.769 29.449 1.00 96.25 270 GLU A O 1
ATOM 2098 N N . LEU A 1 271 ? -11.532 -4.408 28.660 1.00 95.62 271 LEU A N 1
ATOM 2099 C CA . LEU A 1 271 ? -12.780 -3.745 29.055 1.00 95.62 271 LEU A CA 1
ATOM 2100 C C . LEU A 1 271 ? -12.881 -3.551 30.581 1.00 95.62 271 LEU A C 1
ATOM 2102 O O . LEU A 1 271 ? -13.294 -2.485 31.036 1.00 95.62 271 LEU A O 1
ATOM 2106 N N . ASP A 1 272 ? -12.480 -4.560 31.358 1.00 94.31 272 ASP A N 1
ATOM 2107 C CA . ASP A 1 272 ? -12.491 -4.525 32.826 1.00 94.31 272 ASP A CA 1
ATOM 2108 C C . ASP A 1 272 ? -11.409 -3.592 33.406 1.00 94.31 272 ASP A C 1
ATOM 2110 O O . ASP A 1 272 ? -11.620 -2.967 34.448 1.00 94.31 272 ASP A O 1
ATOM 2114 N N . ALA A 1 273 ? -10.259 -3.467 32.735 1.00 93.56 273 ALA A N 1
ATOM 2115 C CA . ALA A 1 273 ? -9.142 -2.630 33.178 1.00 93.56 273 ALA A CA 1
ATOM 2116 C C . ALA A 1 273 ? -9.440 -1.120 33.120 1.00 93.56 273 ALA A C 1
ATOM 2118 O O . ALA A 1 273 ? -8.826 -0.348 33.861 1.00 93.56 273 ALA A O 1
ATOM 2119 N N . TYR A 1 274 ? -10.387 -0.693 32.277 1.00 92.81 274 TYR A N 1
ATOM 2120 C CA . TYR A 1 274 ? -10.735 0.715 32.067 1.00 92.81 274 TYR A CA 1
ATOM 2121 C C . TYR A 1 274 ? -12.186 1.005 32.484 1.00 92.81 274 TYR A C 1
ATOM 2123 O O . TYR A 1 274 ? -13.048 1.172 31.632 1.00 92.81 274 TYR A O 1
ATOM 2131 N N . PRO A 1 275 ? -12.504 1.119 33.787 1.00 87.44 275 PRO A N 1
ATOM 2132 C CA . PRO A 1 275 ? -13.886 1.269 34.264 1.00 87.44 275 PRO A CA 1
ATOM 2133 C C . PRO A 1 275 ? -14.550 2.618 33.918 1.00 87.44 275 PRO A C 1
ATOM 2135 O O . PRO A 1 275 ? -15.758 2.780 34.148 1.00 87.44 275 PRO A O 1
ATOM 2138 N N . ASP A 1 276 ? -13.770 3.587 33.424 1.00 91.62 276 ASP A N 1
ATOM 2139 C CA . ASP A 1 276 ? -14.261 4.855 32.888 1.00 91.62 276 ASP A CA 1
ATOM 2140 C C . ASP A 1 276 ? -14.768 4.664 31.455 1.00 91.62 276 ASP A C 1
ATOM 2142 O O . ASP A 1 276 ? -14.004 4.566 30.494 1.00 91.62 276 ASP A O 1
ATOM 2146 N N . GLU A 1 277 ? -16.088 4.664 31.315 1.00 91.00 277 GLU A N 1
ATOM 2147 C CA . GLU A 1 277 ? -16.794 4.432 30.055 1.00 91.00 277 GLU A CA 1
ATOM 2148 C C . GLU A 1 277 ? -16.658 5.593 29.057 1.00 91.00 277 GLU A C 1
ATOM 2150 O O . GLU A 1 277 ? -17.007 5.465 27.879 1.00 91.00 277 GLU A O 1
ATOM 2155 N N . SER A 1 278 ? -16.142 6.739 29.508 1.00 88.94 278 SER A N 1
ATOM 2156 C CA . SER A 1 278 ? -15.812 7.861 28.634 1.00 88.94 278 SER A CA 1
ATOM 2157 C C . SER A 1 278 ? -14.432 7.722 27.983 1.00 88.94 278 SER A C 1
ATOM 2159 O O . SER A 1 278 ? -14.190 8.369 26.962 1.00 88.94 278 SER A O 1
ATOM 2161 N N . SER A 1 279 ? -13.571 6.839 28.504 1.00 93.94 279 SER A N 1
ATOM 2162 C CA . SER A 1 279 ? -12.212 6.625 27.998 1.00 93.94 279 SER A CA 1
ATOM 2163 C C . SER A 1 279 ? -12.187 6.003 26.597 1.00 93.94 279 SER A C 1
ATOM 2165 O O . SER A 1 279 ? -13.079 5.245 26.194 1.00 93.94 279 SER A O 1
ATOM 2167 N N . ALA A 1 280 ? -11.141 6.317 25.830 1.00 94.19 280 ALA A N 1
ATOM 2168 C CA . ALA A 1 280 ? -10.957 5.771 24.488 1.00 94.19 280 ALA A CA 1
ATOM 2169 C C . ALA A 1 280 ? -10.679 4.259 24.527 1.00 94.19 280 ALA A C 1
ATOM 2171 O O . ALA A 1 280 ? -11.112 3.523 23.640 1.00 94.19 280 ALA A O 1
ATOM 2172 N N . GLU A 1 281 ? -9.989 3.798 25.567 1.00 95.62 281 GLU A N 1
ATOM 2173 C CA . GLU A 1 281 ? -9.622 2.410 25.816 1.00 95.62 281 GLU A CA 1
ATOM 2174 C C . GLU A 1 281 ? -10.856 1.544 26.076 1.00 95.62 281 GLU A C 1
ATOM 2176 O O . GLU A 1 281 ? -11.042 0.531 25.396 1.00 95.62 281 GLU A O 1
ATOM 2181 N N . TRP A 1 282 ? -11.753 1.982 26.968 1.00 95.94 282 TRP A N 1
ATOM 2182 C CA . TRP A 1 282 ? -13.005 1.270 27.233 1.00 95.94 282 TRP A CA 1
ATOM 2183 C C . TRP A 1 282 ? -13.863 1.158 25.971 1.00 95.94 282 TRP A C 1
ATOM 2185 O O . TRP A 1 282 ? -14.328 0.071 25.617 1.00 95.94 282 TRP A O 1
ATOM 2195 N N . ARG A 1 283 ? -14.024 2.268 25.231 1.00 96.56 283 ARG A N 1
ATOM 2196 C CA . ARG A 1 283 ? -14.791 2.284 23.974 1.00 96.56 283 ARG A CA 1
ATOM 2197 C C . ARG A 1 283 ? -14.188 1.332 22.947 1.00 96.56 283 ARG A C 1
ATOM 2199 O O . ARG A 1 283 ? -14.924 0.582 22.307 1.00 96.56 283 ARG A O 1
ATOM 2206 N N . ALA A 1 284 ? -12.864 1.339 22.795 1.00 96.75 284 ALA A N 1
ATOM 2207 C CA . ALA A 1 284 ? -12.172 0.447 21.874 1.00 96.75 284 ALA A CA 1
ATOM 2208 C C . ALA A 1 284 ? -12.365 -1.026 22.252 1.00 96.75 284 ALA A C 1
ATOM 2210 O O . ALA A 1 284 ? -12.656 -1.824 21.363 1.00 96.75 284 ALA A O 1
ATOM 2211 N N . ALA A 1 285 ? -12.272 -1.382 23.537 1.00 97.31 285 ALA A N 1
ATOM 2212 C CA . ALA A 1 285 ? -12.489 -2.747 24.016 1.00 97.31 285 ALA A CA 1
ATOM 2213 C C . ALA A 1 285 ? -13.934 -3.215 23.788 1.00 97.31 285 ALA A C 1
ATOM 2215 O O . ALA A 1 285 ? -14.155 -4.281 23.207 1.00 97.31 285 ALA A O 1
ATOM 2216 N N . ALA A 1 286 ? -14.924 -2.392 24.146 1.00 97.06 286 ALA A N 1
ATOM 2217 C CA . ALA A 1 286 ? -16.336 -2.707 23.940 1.00 97.06 286 ALA A CA 1
ATOM 2218 C C . ALA A 1 286 ? -16.668 -2.879 22.447 1.00 97.06 286 ALA A C 1
ATOM 2220 O O . ALA A 1 286 ? -17.309 -3.857 22.051 1.00 97.06 286 ALA A O 1
ATOM 2221 N N . ILE A 1 287 ? -16.171 -1.972 21.596 1.00 97.06 287 ILE A N 1
ATOM 2222 C CA . ILE A 1 287 ? -16.352 -2.064 20.144 1.00 97.06 287 ILE A CA 1
ATOM 2223 C C . ILE A 1 287 ? -15.643 -3.303 19.581 1.00 97.06 287 ILE A C 1
ATOM 2225 O O . ILE A 1 287 ? -16.216 -4.022 18.763 1.00 97.06 287 ILE A O 1
ATOM 2229 N N . ALA A 1 288 ? -14.410 -3.577 20.010 1.00 97.50 288 ALA A N 1
ATOM 2230 C CA . ALA A 1 288 ? -13.633 -4.731 19.567 1.00 97.50 288 ALA A CA 1
ATOM 2231 C C . ALA A 1 288 ? -14.321 -6.058 19.917 1.00 97.50 288 ALA A C 1
ATOM 2233 O O . ALA A 1 288 ? -14.366 -6.954 19.072 1.00 97.50 288 ALA A O 1
ATOM 2234 N N . LEU A 1 289 ? -14.910 -6.166 21.112 1.00 97.25 289 LEU A N 1
ATOM 2235 C CA . LEU A 1 289 ? -15.704 -7.326 21.522 1.00 97.25 289 LEU A CA 1
ATOM 2236 C C . LEU A 1 289 ? -16.923 -7.516 20.616 1.00 97.25 289 LEU A C 1
ATOM 2238 O O . LEU A 1 289 ? -17.126 -8.621 20.113 1.00 97.25 289 LEU A O 1
ATOM 2242 N N . GLY A 1 290 ? -17.666 -6.445 20.320 1.00 96.12 290 GLY A N 1
ATOM 2243 C CA . GLY A 1 290 ? -18.764 -6.484 19.350 1.00 96.12 290 GLY A CA 1
ATOM 2244 C C . GLY A 1 290 ? -18.310 -6.951 17.963 1.00 96.12 290 GLY A C 1
ATOM 2245 O O . GLY A 1 290 ? -18.844 -7.915 17.416 1.00 96.12 290 GLY A O 1
ATOM 2246 N N . ARG A 1 291 ? -17.247 -6.337 17.423 1.00 95.50 291 ARG A N 1
ATOM 2247 C CA . ARG A 1 291 ? -16.679 -6.689 16.106 1.00 95.50 291 ARG A CA 1
ATOM 2248 C C . ARG A 1 291 ? -16.184 -8.125 16.026 1.00 95.50 291 ARG A C 1
ATOM 2250 O O . ARG A 1 291 ? -16.265 -8.713 14.947 1.00 95.50 291 ARG A O 1
ATOM 2257 N N . SER A 1 292 ? -15.686 -8.673 17.137 1.00 94.56 292 SER A N 1
ATOM 2258 C CA . SER A 1 292 ? -15.165 -10.040 17.195 1.00 94.56 292 SER A CA 1
ATOM 2259 C C . SER A 1 292 ? -16.226 -11.084 16.840 1.00 94.56 292 SER A C 1
ATOM 2261 O O . SER A 1 292 ? -15.865 -12.171 16.386 1.00 94.56 292 SER A O 1
ATOM 2263 N N . ARG A 1 293 ? -17.516 -10.767 17.065 1.00 92.75 293 ARG A N 1
ATOM 2264 C CA . ARG A 1 293 ? -18.673 -11.664 16.900 1.00 92.75 293 ARG A CA 1
ATOM 2265 C C . ARG A 1 293 ? -18.468 -13.054 17.514 1.00 92.75 293 ARG A C 1
ATOM 2267 O O . ARG A 1 293 ? -19.006 -14.047 17.037 1.00 92.75 293 ARG A O 1
ATOM 2274 N N . THR A 1 294 ? -17.651 -13.140 18.561 1.00 89.81 294 THR A N 1
ATOM 2275 C CA . THR A 1 294 ? -17.323 -14.408 19.210 1.00 89.81 294 THR A CA 1
ATOM 2276 C C . THR A 1 294 ? -18.216 -14.560 20.429 1.00 89.81 294 THR A C 1
ATOM 2278 O O . THR A 1 294 ? -18.054 -13.817 21.391 1.00 89.81 294 THR A O 1
ATOM 2281 N N . GLY A 1 295 ? -19.158 -15.505 20.435 1.00 88.56 295 GLY A N 1
ATOM 2282 C CA . GLY A 1 295 ? -20.105 -15.567 21.557 1.00 88.56 295 GLY A CA 1
ATOM 2283 C C . GLY A 1 295 ? -19.579 -16.108 22.879 1.00 88.56 295 GLY A C 1
ATOM 2284 O O . GLY A 1 295 ? -20.298 -16.020 23.865 1.00 88.56 295 GLY A O 1
ATOM 2285 N N . SER A 1 296 ? -18.309 -16.515 22.966 1.00 90.75 296 SER A N 1
ATOM 2286 C CA . SER A 1 296 ? -17.631 -16.595 24.269 1.00 90.75 296 SER A CA 1
ATOM 2287 C C . SER A 1 296 ? -17.537 -15.229 24.971 1.00 90.75 296 SER A C 1
ATOM 2289 O O . SER A 1 296 ? -17.411 -15.181 26.188 1.00 90.75 296 SER A O 1
ATOM 2291 N N . ALA A 1 297 ? -17.656 -14.110 24.242 1.00 93.56 297 ALA A N 1
ATOM 2292 C CA . ALA A 1 297 ? -17.701 -12.766 24.818 1.00 93.56 297 ALA A CA 1
ATOM 2293 C C . ALA A 1 297 ? -19.045 -12.429 25.487 1.00 93.56 297 ALA A C 1
ATOM 2295 O O . ALA A 1 297 ? -19.123 -11.453 26.233 1.00 93.56 297 ALA A O 1
ATOM 2296 N N . LEU A 1 298 ? -20.111 -13.190 25.203 1.00 94.00 298 LEU A N 1
ATOM 2297 C CA . LEU A 1 298 ? -21.478 -12.827 25.583 1.00 94.00 298 LEU A CA 1
ATOM 2298 C C . LEU A 1 298 ? -21.657 -12.759 27.101 1.00 94.00 298 LEU A C 1
ATOM 2300 O O . LEU A 1 298 ? -22.251 -11.806 27.602 1.00 94.00 298 LEU A O 1
ATOM 2304 N N . GLU A 1 299 ? -21.128 -13.738 27.831 1.00 93.31 299 GLU A N 1
ATOM 2305 C CA . GLU A 1 299 ? -21.216 -13.778 29.292 1.00 93.31 299 GLU A CA 1
ATOM 2306 C C . GLU A 1 299 ? -20.509 -12.570 29.922 1.00 93.31 299 GLU A C 1
ATOM 2308 O O . GLU A 1 299 ? -21.096 -11.856 30.738 1.00 93.31 299 GLU A O 1
ATOM 2313 N N . GLY A 1 300 ? -19.284 -12.278 29.470 1.00 93.44 300 GLY A N 1
ATOM 2314 C CA . GLY A 1 300 ? -18.507 -11.132 29.942 1.00 93.44 300 GLY A CA 1
ATOM 2315 C C . GLY A 1 300 ? -19.193 -9.794 29.655 1.00 93.44 300 GLY A C 1
ATOM 2316 O O . GLY A 1 300 ? -19.358 -8.978 30.560 1.00 93.44 300 GLY A O 1
ATOM 2317 N N . LEU A 1 301 ? -19.687 -9.589 28.429 1.00 93.94 301 LEU A N 1
ATOM 2318 C CA . LEU A 1 301 ? -20.439 -8.379 28.075 1.00 93.94 301 LEU A CA 1
ATOM 2319 C C . LEU A 1 301 ? -21.735 -8.249 28.886 1.00 93.94 301 LEU A C 1
ATOM 2321 O O . LEU A 1 301 ? -22.062 -7.157 29.348 1.00 93.94 301 LEU A O 1
ATOM 2325 N N . THR A 1 302 ? -22.454 -9.353 29.102 1.00 93.56 302 THR A N 1
ATOM 2326 C CA . THR A 1 302 ? -23.690 -9.358 29.899 1.00 93.56 302 THR A CA 1
ATOM 2327 C C . THR A 1 302 ? -23.404 -8.925 31.330 1.00 93.56 302 THR A C 1
ATOM 2329 O O . THR A 1 302 ? -24.103 -8.056 31.846 1.00 93.56 302 THR A O 1
ATOM 2332 N N . LYS A 1 303 ? -22.328 -9.435 31.941 1.00 93.31 303 LYS A N 1
ATOM 2333 C CA . LYS A 1 303 ? -21.885 -9.018 33.276 1.00 93.31 303 LYS A CA 1
ATOM 2334 C C . LYS A 1 303 ? -21.645 -7.506 33.345 1.00 93.31 303 LYS A C 1
ATOM 2336 O O . LYS A 1 303 ? -22.153 -6.858 34.261 1.00 93.31 303 LYS A O 1
ATOM 2341 N N . VAL A 1 304 ? -20.948 -6.933 32.358 1.00 92.12 304 VAL A N 1
ATOM 2342 C CA . VAL A 1 304 ? -20.670 -5.483 32.282 1.00 92.12 304 VAL A CA 1
ATOM 2343 C C . VAL A 1 304 ? -21.951 -4.657 32.118 1.00 92.12 304 VAL A C 1
ATOM 2345 O O . VAL A 1 304 ? -22.081 -3.584 32.716 1.00 92.12 304 VAL A O 1
ATOM 2348 N N . VAL A 1 305 ? -22.920 -5.149 31.342 1.00 91.19 305 VAL A N 1
ATOM 2349 C CA . VAL A 1 305 ? -24.241 -4.519 31.199 1.00 91.19 305 VAL A CA 1
ATOM 2350 C C . VAL A 1 305 ? -25.009 -4.565 32.523 1.00 91.19 305 VAL A C 1
ATOM 2352 O O . VAL A 1 305 ? -25.461 -3.527 32.996 1.00 91.19 305 VAL A O 1
ATOM 2355 N N . THR A 1 306 ? -25.100 -5.732 33.166 1.00 91.62 306 THR A N 1
ATOM 2356 C CA . THR A 1 306 ? -25.873 -5.914 34.408 1.00 91.62 306 THR A CA 1
ATOM 2357 C C . THR A 1 306 ? -25.265 -5.229 35.628 1.00 91.62 306 THR A C 1
ATOM 2359 O O . THR A 1 306 ? -25.994 -4.888 36.553 1.00 91.62 306 THR A O 1
ATOM 2362 N N . ALA A 1 307 ? -23.949 -5.002 35.640 1.00 90.06 307 ALA A N 1
ATOM 2363 C CA . ALA A 1 307 ? -23.268 -4.339 36.749 1.00 90.06 307 ALA A CA 1
ATOM 2364 C C . ALA A 1 307 ? -23.665 -2.859 36.911 1.00 90.06 307 ALA A C 1
ATOM 2366 O O . ALA A 1 307 ? -23.483 -2.301 37.991 1.00 90.06 307 ALA A O 1
ATOM 2367 N N . ARG A 1 308 ? -24.189 -2.219 35.855 1.00 87.56 308 ARG A N 1
ATOM 2368 C CA . ARG A 1 308 ? -24.644 -0.817 35.856 1.00 87.56 308 ARG A CA 1
ATOM 2369 C C . ARG A 1 308 ? -25.943 -0.681 35.049 1.00 87.56 308 ARG A C 1
ATOM 2371 O O . ARG A 1 308 ? -25.897 -0.296 33.878 1.00 87.56 308 ARG A O 1
ATOM 2378 N N . PRO A 1 309 ? -27.098 -1.043 35.635 1.00 81.56 309 PRO A N 1
ATOM 2379 C CA . PRO A 1 309 ? -28.383 -1.047 34.933 1.00 81.56 309 PRO A CA 1
ATOM 2380 C C . PRO A 1 309 ? -28.910 0.361 34.610 1.00 81.56 309 PRO A C 1
ATOM 2382 O O . PRO A 1 309 ? -29.764 0.513 33.744 1.00 81.56 309 PRO A O 1
ATOM 2385 N N . ASP A 1 310 ? -28.399 1.386 35.286 1.00 86.56 310 ASP A N 1
ATOM 2386 C CA . ASP A 1 310 ? -28.720 2.804 35.111 1.00 86.56 310 ASP A CA 1
ATOM 2387 C C . ASP A 1 310 ? -27.869 3.502 34.031 1.00 86.56 310 ASP A C 1
ATOM 2389 O O . ASP A 1 310 ? -28.023 4.702 33.795 1.00 86.56 310 ASP A O 1
ATOM 2393 N N . ARG A 1 311 ? -26.988 2.759 33.343 1.00 88.94 311 ARG A N 1
ATOM 2394 C CA . ARG A 1 311 ? -26.139 3.281 32.265 1.00 88.94 311 ARG A CA 1
ATOM 2395 C C . ARG A 1 311 ? -26.986 3.898 31.148 1.00 88.94 311 ARG A C 1
ATOM 2397 O O . ARG A 1 311 ? -27.858 3.248 30.575 1.00 88.94 311 ARG A O 1
ATOM 2404 N N . ALA A 1 312 ? -26.662 5.133 30.779 1.00 90.38 312 ALA A N 1
ATOM 2405 C CA . ALA A 1 312 ? -27.338 5.882 29.724 1.00 90.38 312 ALA A CA 1
ATOM 2406 C C . ALA A 1 312 ? -26.340 6.467 28.711 1.00 90.38 312 ALA A C 1
ATOM 2408 O O . ALA A 1 312 ? -25.130 6.481 28.930 1.00 90.38 312 ALA A O 1
ATOM 2409 N N . GLY A 1 313 ? -26.859 6.970 27.589 1.00 93.00 313 GLY A N 1
ATOM 2410 C CA . GLY A 1 313 ? -26.067 7.668 26.576 1.00 93.00 313 GLY A CA 1
ATOM 2411 C C . GLY A 1 313 ? -25.185 6.750 25.727 1.00 93.00 313 GLY A C 1
ATOM 2412 O O . GLY A 1 313 ? -25.536 5.604 25.443 1.00 93.00 313 GLY A O 1
ATOM 2413 N N . GLU A 1 314 ? -24.045 7.282 25.284 1.00 93.62 314 GLU A N 1
ATOM 2414 C CA . GLU A 1 314 ? -23.142 6.617 24.337 1.00 93.62 314 GLU A CA 1
ATOM 2415 C C . GLU A 1 314 ? -22.633 5.241 24.827 1.00 93.62 314 GLU A C 1
ATOM 2417 O O . GLU A 1 314 ? -22.726 4.285 24.052 1.00 93.62 314 GLU A O 1
ATOM 2422 N N . PRO A 1 315 ? -22.194 5.058 26.092 1.00 94.12 315 PRO A N 1
ATOM 2423 C CA . PRO A 1 315 ? -21.746 3.748 26.575 1.00 94.12 315 PRO A CA 1
ATOM 2424 C C . PRO A 1 315 ? -22.818 2.655 26.512 1.00 94.12 315 PRO A C 1
ATOM 2426 O O . PRO A 1 315 ? -22.528 1.517 26.136 1.00 94.12 315 PRO A O 1
ATOM 2429 N N . ALA A 1 316 ? -24.071 2.996 26.837 1.00 93.75 316 ALA A N 1
ATOM 2430 C CA . ALA A 1 316 ? -25.190 2.060 26.749 1.00 93.75 316 ALA A CA 1
ATOM 2431 C C . ALA A 1 316 ? -25.426 1.609 25.299 1.00 93.75 316 ALA A C 1
ATOM 2433 O O . ALA A 1 316 ? -25.616 0.420 25.046 1.00 93.75 316 ALA A O 1
ATOM 2434 N N . VAL A 1 317 ? -25.357 2.545 24.345 1.00 95.44 317 VAL A N 1
ATOM 2435 C CA . VAL A 1 317 ? -25.505 2.259 22.909 1.00 95.44 317 VAL A CA 1
ATOM 2436 C C . VAL A 1 317 ? -24.385 1.345 22.409 1.00 95.44 317 VAL A C 1
ATOM 2438 O O . VAL A 1 317 ? -24.668 0.379 21.700 1.00 95.44 317 VAL A O 1
ATOM 2441 N N . ILE A 1 318 ? -23.133 1.602 22.802 1.00 96.00 318 ILE A N 1
ATOM 2442 C CA . ILE A 1 318 ? -21.980 0.784 22.398 1.00 96.00 318 ILE A CA 1
ATOM 2443 C C . ILE A 1 318 ? -22.117 -0.653 22.913 1.00 96.00 318 ILE A C 1
ATOM 2445 O O . ILE A 1 318 ? -21.950 -1.592 22.136 1.00 96.00 318 ILE A O 1
ATOM 2449 N N . LEU A 1 319 ? -22.451 -0.848 24.193 1.00 95.31 319 LEU A N 1
ATOM 2450 C CA . LEU A 1 319 ? -22.617 -2.195 24.753 1.00 95.31 319 LEU A CA 1
ATOM 2451 C C . LEU A 1 319 ? -23.820 -2.926 24.159 1.00 95.31 319 LEU A C 1
ATOM 2453 O O . LEU A 1 319 ? -23.710 -4.107 23.839 1.00 95.31 319 LEU A O 1
ATOM 2457 N N . ALA A 1 320 ? -24.951 -2.240 23.975 1.00 94.62 320 ALA A N 1
ATOM 2458 C CA . ALA A 1 320 ? -26.124 -2.832 23.340 1.00 94.62 320 ALA A CA 1
ATOM 2459 C C . ALA A 1 320 ? -25.811 -3.288 21.907 1.00 94.62 320 ALA A C 1
ATOM 2461 O O . ALA A 1 320 ? -26.183 -4.394 21.510 1.00 94.62 320 ALA A O 1
ATOM 2462 N N . TRP A 1 321 ? -25.074 -2.469 21.147 1.00 96.38 321 TRP A N 1
ATOM 2463 C CA . TRP A 1 321 ? -24.568 -2.854 19.833 1.00 96.38 321 TRP A CA 1
ATOM 2464 C C . TRP A 1 321 ? -23.620 -4.057 19.924 1.00 96.38 321 TRP A C 1
ATOM 2466 O O . TRP A 1 321 ? -23.810 -5.027 19.196 1.00 96.38 321 TRP A O 1
ATOM 2476 N N . ALA A 1 322 ? -22.656 -4.051 20.848 1.00 96.44 322 ALA A N 1
ATOM 2477 C CA . ALA A 1 322 ? -21.697 -5.143 20.992 1.00 96.44 322 ALA A CA 1
ATOM 2478 C C . ALA A 1 322 ? -22.382 -6.480 21.325 1.00 96.44 322 ALA A C 1
ATOM 2480 O O . ALA A 1 322 ? -22.096 -7.494 20.690 1.00 96.44 322 ALA A O 1
ATOM 2481 N N . VAL A 1 323 ? -23.339 -6.480 22.259 1.00 95.69 323 VAL A N 1
ATOM 2482 C CA . VAL A 1 323 ? -24.149 -7.662 22.600 1.00 95.69 323 VAL A CA 1
ATOM 2483 C C . VAL A 1 323 ? -24.957 -8.141 21.390 1.00 95.69 323 VAL A C 1
ATOM 2485 O O . VAL A 1 323 ? -25.004 -9.342 21.110 1.00 95.69 323 VAL A O 1
ATOM 2488 N N . ARG A 1 324 ? -25.556 -7.222 20.622 1.00 95.50 324 ARG A N 1
ATOM 2489 C CA . ARG A 1 324 ? -26.271 -7.565 19.384 1.00 95.50 324 ARG A CA 1
ATOM 2490 C C . ARG A 1 324 ? -25.351 -8.229 18.355 1.00 95.50 324 ARG A C 1
ATOM 2492 O O . ARG A 1 324 ? -25.717 -9.258 17.802 1.00 95.50 324 ARG A O 1
ATOM 2499 N N . GLU A 1 325 ? -24.173 -7.677 18.085 1.00 94.75 325 GLU A N 1
ATOM 2500 C CA . GLU A 1 325 ? -23.248 -8.259 17.099 1.00 94.75 325 GLU A CA 1
ATOM 2501 C C . GLU A 1 325 ? -22.759 -9.648 17.519 1.00 94.75 325 GLU A C 1
ATOM 2503 O O . GLU A 1 325 ? -22.678 -10.566 16.701 1.00 94.75 325 GLU A O 1
ATOM 2508 N N . VAL A 1 326 ? -22.471 -9.823 18.810 1.00 94.00 326 VAL A N 1
ATOM 2509 C CA . VAL A 1 326 ? -22.027 -11.104 19.366 1.00 94.00 326 VAL A CA 1
ATOM 2510 C C . VAL A 1 326 ? -23.128 -12.164 19.286 1.00 94.00 326 VAL A C 1
ATOM 2512 O O . VAL A 1 326 ? -22.840 -13.312 18.952 1.00 94.00 326 VAL A O 1
ATOM 2515 N N . THR A 1 327 ? -24.386 -11.789 19.528 1.00 93.06 327 THR A N 1
ATOM 2516 C CA . THR A 1 327 ? -25.533 -12.704 19.393 1.00 93.06 327 THR A CA 1
ATOM 2517 C C . THR A 1 327 ? -25.865 -13.028 17.937 1.00 93.06 327 THR A C 1
ATOM 2519 O O . THR A 1 327 ? -26.256 -14.154 17.647 1.00 93.06 327 THR A O 1
ATOM 2522 N N . GLN A 1 328 ? -25.661 -12.096 17.003 1.00 88.00 328 GLN A N 1
ATOM 2523 C CA . GLN A 1 328 ? -25.818 -12.366 15.569 1.00 88.00 328 GLN A CA 1
ATOM 2524 C C . GLN A 1 328 ? -24.758 -13.326 15.025 1.00 88.00 328 GLN A C 1
ATOM 2526 O O . GLN A 1 328 ? -25.056 -14.090 14.121 1.00 88.00 328 GLN A O 1
ATOM 2531 N N . GLY A 1 329 ? -23.541 -13.324 15.579 1.00 77.50 329 GLY A N 1
ATOM 2532 C CA . GLY A 1 329 ? -22.495 -14.278 15.196 1.00 77.50 329 GLY A CA 1
ATOM 2533 C C . GLY A 1 329 ? -22.761 -15.732 15.610 1.00 77.50 329 GLY A C 1
ATOM 2534 O O . GLY A 1 329 ? -21.987 -16.611 15.237 1.00 77.50 329 GLY A O 1
ATOM 2535 N N . TRP A 1 330 ? -23.804 -15.986 16.406 1.00 67.75 330 TRP A N 1
ATOM 2536 C CA . TRP A 1 330 ? -24.179 -17.316 16.901 1.00 67.75 330 TRP A CA 1
ATOM 2537 C C . TRP A 1 330 ? -25.169 -18.077 16.013 1.00 67.75 330 TRP A C 1
ATOM 2539 O O . TRP A 1 330 ? -25.299 -19.289 16.184 1.00 67.75 330 TRP A O 1
ATOM 2549 N N . TYR A 1 331 ? -25.851 -17.387 15.098 1.00 58.38 331 TYR A N 1
ATOM 2550 C CA . TYR A 1 331 ? -26.848 -17.954 14.185 1.00 58.38 331 TYR A CA 1
ATOM 2551 C C . TYR A 1 331 ? -26.325 -17.953 12.749 1.00 58.38 331 TYR A C 1
ATOM 2553 O O . TYR A 1 331 ? -26.630 -18.929 12.028 1.00 58.38 331 TYR A O 1
#

pLDDT: mean 93.05, std 7.47, range [57.72, 98.5]

Sequence (331 aa):
MSLFRWVAGSTLRLAIATALGLGLVFGAAQPLTDHIRHQSTSPVGDMLLLTALAFVILGTATSLGVLVGDALFPGRWRERVILGRNIALAVPDDSIEAVRSLKSYFLHFSVLVVVFIIASIWGFNALTDGFFAEFQRFGRIRSTLRSDSVEPKLSVLAELADWRRDDEVPGALELLDTVWRDPRQPEAVRAKSLDSLARLGVYLNDSVDQWRQDNRQRSWQGDSLVNLRRGLAPALREAIPGASPALRPALVSALGSLRDPRSTELLLAELDAYPDESSAEWRAAAIALGRSRTGSALEGLTKVVTARPDRAGEPAVILAWAVREVTQGWY